Protein AF-A0A7V5SIB0-F1 (afdb_monomer_lite)

Radius of gyration: 30.59 Å; chains: 1; bounding box: 51×40×108 Å

Foldseek 3Di:
DPVVVVVVVVVVVVVVVVVVVVVVVVVVVVVVVVVVVVVVVVVVCCVVVVCVVCVVCVVVVVVVVCPPPDLFPPDQDFAAKAWEEALLAAIDIDGGGRHFGWDWAYFNHDIDIDRHPDDTFTFLDDDDPLSVVVLVVQLVDLCPDPDPLSVVLSVLSVQLVVCSVVVPRVSNVVSRRVSRVSLSPDDSVVVVVSVVSSCVSPVPVVVVNVVVVVVVVVD

Structure (mmCIF, N/CA/C/O backbone):
data_AF-A0A7V5SIB0-F1
#
_entry.id   AF-A0A7V5SIB0-F1
#
loop_
_atom_site.group_PDB
_atom_site.id
_atom_site.type_symbol
_atom_site.label_atom_id
_atom_site.label_alt_id
_atom_site.label_comp_id
_atom_site.label_asym_id
_atom_site.label_entity_id
_atom_site.label_seq_id
_atom_site.pdbx_PDB_ins_code
_atom_site.Cartn_x
_atom_site.Cartn_y
_atom_site.Cartn_z
_atom_site.occupancy
_atom_site.B_iso_or_equiv
_atom_site.auth_seq_id
_atom_site.auth_comp_id
_atom_site.auth_asym_id
_atom_site.auth_atom_id
_atom_site.pdbx_PDB_model_num
ATOM 1 N N . MET A 1 1 ? -26.004 21.368 -91.775 1.00 52.69 1 MET A N 1
ATOM 2 C CA . MET A 1 1 ? -25.246 20.235 -91.196 1.00 52.69 1 MET A CA 1
ATOM 3 C C . MET A 1 1 ? -24.383 20.717 -90.022 1.00 52.69 1 MET A C 1
ATOM 5 O O . MET A 1 1 ? -23.170 20.658 -90.102 1.00 52.69 1 MET A O 1
ATOM 9 N N . VAL A 1 2 ? -24.994 21.240 -88.948 1.00 52.22 2 VAL A N 1
ATOM 10 C CA . VAL A 1 2 ? -24.266 21.737 -87.752 1.00 52.22 2 VAL A CA 1
ATOM 11 C C . VAL A 1 2 ? -24.710 21.010 -86.468 1.00 52.22 2 VAL A C 1
ATOM 13 O O . VAL A 1 2 ? -23.949 20.932 -85.515 1.00 52.22 2 VAL A O 1
ATOM 16 N N . GLY A 1 3 ? -25.883 20.361 -86.464 1.00 50.91 3 GLY A N 1
ATOM 17 C CA . GLY A 1 3 ? -26.428 19.682 -85.276 1.00 50.91 3 GLY A CA 1
ATOM 18 C C . GLY A 1 3 ? -25.892 18.275 -84.969 1.00 50.91 3 GLY A C 1
ATOM 19 O O . GLY A 1 3 ? -26.164 17.768 -83.890 1.00 50.91 3 GLY A O 1
ATOM 20 N N . MET A 1 4 ? -25.141 17.629 -85.873 1.00 57.25 4 MET A N 1
ATOM 21 C CA . MET A 1 4 ? -24.541 16.306 -85.596 1.00 57.25 4 MET A CA 1
ATOM 22 C C . MET A 1 4 ? -23.139 16.393 -84.975 1.00 57.25 4 MET A C 1
ATOM 24 O O . MET A 1 4 ? -22.699 15.446 -84.332 1.00 57.25 4 MET A O 1
ATOM 28 N N . ALA A 1 5 ? -22.443 17.525 -85.131 1.00 56.97 5 ALA A N 1
ATOM 29 C CA . ALA A 1 5 ? -21.101 17.706 -84.578 1.00 56.97 5 ALA A CA 1
ATOM 30 C C . ALA A 1 5 ? -21.132 17.978 -83.064 1.00 56.97 5 ALA A C 1
ATOM 32 O O . ALA A 1 5 ? -20.277 17.483 -82.337 1.00 56.97 5 ALA A O 1
ATOM 33 N N . THR A 1 6 ? -22.139 18.706 -82.571 1.00 59.69 6 THR A N 1
ATOM 34 C CA . THR A 1 6 ? -22.281 19.032 -81.143 1.00 59.69 6 THR A CA 1
ATOM 35 C C . THR A 1 6 ? -22.636 17.809 -80.298 1.00 59.69 6 THR A C 1
ATOM 37 O O . THR A 1 6 ? -22.013 17.590 -79.265 1.00 59.69 6 THR A O 1
ATOM 40 N N . GLY A 1 7 ? -23.545 16.950 -80.774 1.00 64.62 7 GLY A N 1
ATOM 41 C CA . GLY A 1 7 ? -23.921 15.728 -80.052 1.00 64.62 7 GLY A CA 1
ATOM 42 C C . GLY A 1 7 ? -22.773 14.721 -79.919 1.00 64.62 7 GLY A C 1
ATOM 43 O O . GLY A 1 7 ? -22.643 14.053 -78.899 1.00 64.62 7 GLY A O 1
ATOM 44 N N . LEU A 1 8 ? -21.888 14.646 -80.918 1.00 69.56 8 LEU A N 1
ATOM 45 C CA . LEU A 1 8 ? -20.734 13.745 -80.880 1.00 69.56 8 LEU A CA 1
ATOM 46 C C . LEU A 1 8 ? -19.658 14.243 -79.898 1.00 69.56 8 LEU A C 1
ATOM 48 O O . LEU A 1 8 ? -19.040 13.439 -79.202 1.00 69.56 8 LEU A O 1
ATOM 52 N N . VAL A 1 9 ? -19.488 15.565 -79.780 1.00 73.06 9 VAL A N 1
ATOM 53 C CA . VAL A 1 9 ? -18.596 16.183 -78.785 1.00 73.06 9 VAL A CA 1
ATOM 54 C C . VAL A 1 9 ? -19.115 15.957 -77.363 1.00 73.06 9 VAL A C 1
ATOM 56 O O . VAL A 1 9 ? -18.335 15.571 -76.497 1.00 73.06 9 VAL A O 1
ATOM 59 N N . GLU A 1 10 ? -20.416 16.114 -77.114 1.00 72.56 10 GLU A N 1
ATOM 60 C CA . GLU A 1 10 ? -21.006 15.865 -75.789 1.00 72.56 10 GLU A CA 1
ATOM 61 C C . GLU A 1 10 ? -20.862 14.401 -75.354 1.00 72.56 10 GLU A C 1
ATOM 63 O O . GLU A 1 10 ? -20.463 14.131 -74.220 1.00 72.56 10 GLU A O 1
ATOM 68 N N . ILE A 1 11 ? -21.095 13.448 -76.264 1.00 77.38 11 ILE A N 1
ATOM 69 C CA . ILE A 1 11 ? -20.913 12.015 -75.981 1.00 77.38 11 ILE A CA 1
ATOM 70 C C . ILE A 1 11 ? -19.450 11.704 -75.640 1.00 77.38 11 ILE A C 1
ATOM 72 O O . ILE A 1 11 ? -19.187 10.963 -74.691 1.00 77.38 11 ILE A O 1
ATOM 76 N N . LEU A 1 12 ? -18.491 12.289 -76.364 1.00 79.19 12 LEU A N 1
ATOM 77 C CA . LEU A 1 12 ? -17.064 12.103 -76.083 1.00 79.19 12 LEU A CA 1
ATOM 78 C C . LEU A 1 12 ? -16.657 12.694 -74.729 1.00 79.19 12 LEU A C 1
ATOM 80 O O . LEU A 1 12 ? -15.892 12.064 -74.000 1.00 79.19 12 LEU A O 1
ATOM 84 N N . VAL A 1 13 ? -17.189 13.863 -74.363 1.00 79.62 13 VAL A N 1
ATOM 85 C CA . VAL A 1 13 ? -16.918 14.494 -73.062 1.00 79.62 13 VAL A CA 1
ATOM 86 C C . VAL A 1 13 ? -17.481 13.649 -71.919 1.00 79.62 13 VAL A C 1
ATOM 88 O O . VAL A 1 13 ? -16.774 13.399 -70.943 1.00 79.62 13 VAL A O 1
ATOM 91 N N . VAL A 1 14 ? -18.712 13.145 -72.044 1.00 78.31 14 VAL A N 1
ATOM 92 C CA . VAL A 1 14 ? -19.318 12.273 -71.025 1.00 78.31 14 VAL A CA 1
ATOM 93 C C . VAL A 1 14 ? -18.560 10.948 -70.910 1.00 78.31 14 VAL A C 1
ATOM 95 O O . VAL A 1 14 ? -18.262 10.511 -69.799 1.00 78.31 14 VAL A O 1
ATOM 98 N N . ALA A 1 15 ? -18.177 10.331 -72.031 1.00 77.44 15 ALA A N 1
ATOM 99 C CA . ALA A 1 15 ? -17.389 9.099 -72.027 1.00 77.44 15 ALA A CA 1
ATOM 100 C C . ALA A 1 15 ? -16.006 9.295 -71.378 1.00 77.44 15 ALA A C 1
ATOM 102 O O . ALA A 1 15 ? -15.565 8.453 -70.594 1.00 77.44 15 ALA A O 1
ATOM 103 N N . PHE A 1 16 ? -15.343 10.423 -71.646 1.00 80.00 16 PHE A N 1
ATOM 104 C CA . PHE A 1 16 ? -14.067 10.770 -71.023 1.00 80.00 16 PHE A CA 1
ATOM 105 C C . PHE A 1 16 ? -14.207 10.988 -69.511 1.00 80.00 16 PHE A C 1
ATOM 107 O O . PHE A 1 16 ? -13.425 10.439 -68.737 1.00 80.00 16 PHE A O 1
ATOM 114 N N . LEU A 1 17 ? -15.232 11.724 -69.070 1.00 78.50 17 LEU A N 1
ATOM 115 C CA . LEU A 1 17 ? -15.495 11.940 -67.645 1.00 78.50 17 LEU A CA 1
ATOM 116 C C . LEU A 1 17 ? -15.774 10.624 -66.908 1.00 78.50 17 LEU A C 1
ATOM 118 O O . LEU A 1 17 ? -15.259 10.421 -65.810 1.00 78.50 17 LEU A O 1
ATOM 122 N N . LEU A 1 18 ? -16.521 9.702 -67.521 1.00 77.88 18 LEU A N 1
ATOM 123 C CA . LEU A 1 18 ? -16.758 8.374 -66.951 1.00 77.88 18 LEU A CA 1
ATOM 124 C C . LEU A 1 18 ? -15.462 7.565 -66.818 1.00 77.88 18 LEU A C 1
ATOM 126 O O . LEU A 1 18 ? -15.238 6.954 -65.774 1.00 77.88 18 LEU A O 1
ATOM 130 N N . LEU A 1 19 ? -14.577 7.603 -67.819 1.00 75.62 19 LEU A N 1
ATOM 131 C CA . LEU A 1 19 ? -13.267 6.946 -67.745 1.00 75.62 19 LEU A CA 1
ATOM 132 C C . LEU A 1 19 ? -12.387 7.530 -66.634 1.00 75.62 19 LEU A C 1
ATOM 134 O O . LEU A 1 19 ? -11.735 6.774 -65.915 1.00 75.62 19 LEU A O 1
ATOM 138 N N . VAL A 1 20 ? -12.403 8.853 -66.449 1.00 73.19 20 VAL A N 1
ATOM 139 C CA . VAL A 1 20 ? -11.668 9.521 -65.363 1.00 73.19 20 VAL A CA 1
ATOM 140 C C . VAL A 1 20 ? -12.211 9.105 -63.996 1.00 73.19 20 VAL A C 1
ATOM 142 O O . VAL A 1 20 ? -11.425 8.779 -63.110 1.00 73.19 20 VAL A O 1
ATOM 145 N N . ILE A 1 21 ? -13.535 9.050 -63.821 1.00 74.19 21 ILE A N 1
ATOM 146 C CA . ILE A 1 21 ? -14.159 8.627 -62.557 1.00 74.19 21 ILE A CA 1
ATOM 147 C C . ILE A 1 21 ? -13.812 7.169 -62.245 1.00 74.19 21 ILE A C 1
ATOM 149 O O . ILE A 1 21 ? -13.388 6.871 -61.130 1.00 74.19 21 ILE A O 1
ATOM 153 N N . VAL A 1 22 ? -13.936 6.266 -63.221 1.00 74.94 22 VAL A N 1
ATOM 154 C CA . VAL A 1 22 ? -13.582 4.850 -63.036 1.00 74.94 22 VAL A CA 1
ATOM 155 C C . VAL A 1 22 ? -12.094 4.703 -62.709 1.00 74.94 22 VAL A C 1
ATOM 157 O O . VAL A 1 22 ? -11.748 3.992 -61.767 1.00 74.94 22 VAL A O 1
ATOM 160 N N . GLY A 1 23 ? -11.215 5.421 -63.414 1.00 68.31 23 GLY A N 1
ATOM 161 C CA . GLY A 1 23 ? -9.779 5.432 -63.127 1.00 68.31 23 GLY A CA 1
ATOM 162 C C . GLY A 1 23 ? -9.457 5.931 -61.716 1.00 68.31 23 GLY A C 1
ATOM 163 O O . GLY A 1 23 ? -8.621 5.343 -61.031 1.00 68.31 23 GLY A O 1
ATOM 164 N N . LEU A 1 24 ? -10.162 6.963 -61.247 1.00 68.12 24 LEU A N 1
ATOM 165 C CA . LEU A 1 24 ? -9.981 7.518 -59.908 1.00 68.12 24 LEU A CA 1
ATOM 166 C C . LEU A 1 24 ? -10.470 6.555 -58.819 1.00 68.12 24 LEU A C 1
ATOM 168 O O . LEU A 1 24 ? -9.779 6.364 -57.823 1.00 68.12 24 LEU A O 1
ATOM 172 N N . VAL A 1 25 ? -11.614 5.894 -59.026 1.00 67.06 25 VAL A N 1
ATOM 173 C CA . VAL A 1 25 ? -12.123 4.862 -58.106 1.00 67.06 25 VAL A CA 1
ATOM 174 C C . VAL A 1 25 ? -11.128 3.709 -57.998 1.00 67.06 25 VAL A C 1
ATOM 176 O O . VAL A 1 25 ? -10.778 3.317 -56.886 1.00 67.06 25 VAL A O 1
ATOM 179 N N . VAL A 1 26 ? -10.604 3.220 -59.127 1.00 69.88 26 VAL A N 1
ATOM 180 C CA . VAL A 1 26 ? -9.598 2.147 -59.142 1.00 69.88 26 VAL A CA 1
ATOM 181 C C . VAL A 1 26 ? -8.324 2.580 -58.408 1.00 69.88 26 VAL A C 1
ATOM 183 O O . VAL A 1 26 ? -7.841 1.847 -57.544 1.00 69.88 26 VAL A O 1
ATOM 186 N N . ALA A 1 27 ? -7.817 3.788 -58.666 1.00 64.75 27 ALA A N 1
ATOM 187 C CA . ALA A 1 27 ? -6.636 4.317 -57.984 1.00 64.75 27 ALA A CA 1
ATOM 188 C C . ALA A 1 27 ? -6.844 4.441 -56.464 1.00 64.75 27 ALA A C 1
ATOM 190 O O . ALA A 1 27 ? -5.995 3.997 -55.693 1.00 64.75 27 ALA A O 1
ATOM 191 N N . VAL A 1 28 ? -7.991 4.968 -56.021 1.00 64.88 28 VAL A N 1
ATOM 192 C CA . VAL A 1 28 ? -8.330 5.080 -54.593 1.00 64.88 28 VAL A CA 1
ATOM 193 C C . VAL A 1 28 ? -8.442 3.698 -53.947 1.00 64.88 28 VAL A C 1
ATOM 195 O O 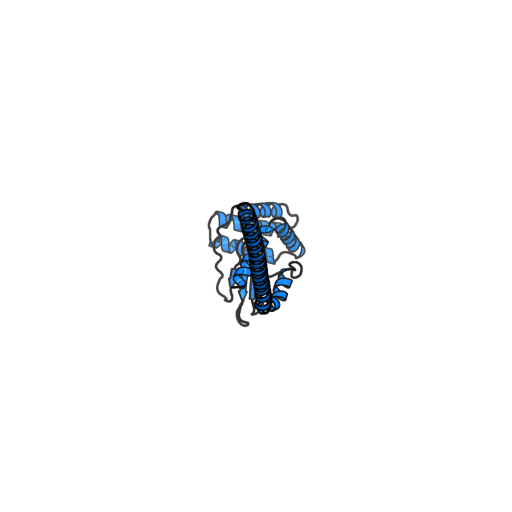. VAL A 1 28 ? -7.903 3.493 -52.860 1.00 64.88 28 VAL A O 1
ATOM 198 N N . THR A 1 29 ? -9.064 2.722 -54.616 1.00 64.38 29 THR A N 1
ATOM 199 C CA . THR A 1 29 ? -9.143 1.347 -54.091 1.00 64.38 29 THR A CA 1
ATOM 200 C C . THR A 1 29 ? -7.779 0.662 -54.007 1.00 64.38 29 THR A C 1
ATOM 202 O O . THR A 1 29 ? -7.516 -0.029 -53.025 1.00 64.38 29 THR A O 1
ATOM 205 N N . LEU A 1 30 ? -6.878 0.890 -54.970 1.00 67.94 30 LEU A N 1
ATOM 206 C CA . LEU A 1 30 ? -5.515 0.350 -54.937 1.00 67.94 30 LEU A CA 1
ATOM 207 C C . LEU A 1 30 ? -4.682 0.970 -53.810 1.00 67.94 30 LEU A C 1
ATOM 209 O O . LEU A 1 30 ? -3.975 0.250 -53.109 1.00 67.94 30 LEU A O 1
ATOM 213 N N . VAL A 1 31 ? -4.804 2.282 -53.585 1.00 64.44 31 VAL A N 1
ATOM 214 C CA . VAL A 1 31 ? -4.143 2.965 -52.462 1.00 64.44 31 VAL A CA 1
ATOM 215 C C . VAL A 1 31 ? -4.697 2.468 -51.124 1.00 64.44 31 VAL A C 1
ATOM 217 O O . VAL A 1 31 ? -3.921 2.147 -50.229 1.00 64.44 31 VAL A O 1
ATOM 220 N N . ALA A 1 32 ? -6.018 2.318 -50.992 1.00 61.03 32 ALA A N 1
ATOM 221 C CA . ALA A 1 32 ? -6.640 1.779 -49.781 1.00 61.03 32 ALA A CA 1
ATOM 222 C C . ALA A 1 32 ? -6.209 0.328 -49.495 1.00 61.03 32 ALA A C 1
ATOM 224 O O . ALA A 1 32 ? -5.947 -0.027 -48.342 1.00 61.03 32 ALA A O 1
ATOM 225 N N . ALA A 1 33 ? -6.076 -0.502 -50.534 1.00 60.75 33 ALA A N 1
ATOM 226 C CA . ALA A 1 33 ? -5.567 -1.864 -50.411 1.00 60.75 33 ALA A CA 1
ATOM 227 C C . ALA A 1 33 ? -4.085 -1.883 -50.000 1.00 60.75 33 ALA A C 1
ATOM 229 O O . ALA A 1 33 ? -3.718 -2.627 -49.094 1.00 60.75 33 ALA A O 1
ATOM 230 N N . ALA A 1 34 ? -3.244 -1.027 -50.589 1.00 61.47 34 ALA A N 1
ATOM 231 C CA . ALA A 1 34 ? -1.832 -0.914 -50.227 1.00 61.47 34 ALA A CA 1
ATOM 232 C C . ALA A 1 34 ? -1.640 -0.453 -48.771 1.00 61.47 34 ALA A C 1
ATOM 234 O O . ALA A 1 34 ? -0.851 -1.048 -48.040 1.00 61.47 34 ALA A O 1
ATOM 235 N N . VAL A 1 35 ? -2.408 0.543 -48.318 1.00 59.16 35 VAL A N 1
ATOM 236 C CA . VAL A 1 35 ? -2.396 1.002 -46.917 1.00 59.16 35 VAL A CA 1
ATOM 237 C C . VAL A 1 35 ? -2.851 -0.112 -45.974 1.00 59.16 35 VAL A C 1
ATOM 239 O O . VAL A 1 35 ? -2.246 -0.308 -44.924 1.00 59.16 35 VAL A O 1
ATOM 242 N N . SER A 1 36 ? -3.863 -0.890 -46.367 1.00 58.72 36 SER A N 1
ATOM 243 C CA . SER A 1 36 ? -4.352 -2.024 -45.574 1.00 58.72 36 SER A CA 1
ATOM 244 C C . SER A 1 36 ? -3.307 -3.139 -45.465 1.00 58.72 36 SER A C 1
ATOM 246 O O . SER A 1 36 ? -3.101 -3.674 -44.380 1.00 58.72 36 SER A O 1
ATOM 248 N N . VAL A 1 37 ? -2.590 -3.453 -46.550 1.00 61.16 37 VAL A N 1
ATOM 249 C CA . VAL A 1 37 ? -1.496 -4.439 -46.536 1.00 61.16 37 VAL A CA 1
ATOM 250 C C . VAL A 1 37 ? -0.339 -3.958 -45.665 1.00 61.16 37 VAL A C 1
ATOM 252 O O . VAL A 1 37 ? 0.161 -4.741 -44.867 1.00 61.16 37 VAL A O 1
ATOM 255 N N . VAL A 1 38 ? 0.051 -2.682 -45.749 1.00 56.03 38 VAL A N 1
ATOM 256 C CA . VAL A 1 38 ? 1.105 -2.113 -44.890 1.00 56.03 38 VAL A CA 1
ATOM 257 C C . VAL A 1 38 ? 0.677 -2.107 -43.423 1.00 56.03 38 VAL A C 1
ATOM 259 O O . VAL A 1 38 ? 1.472 -2.487 -42.572 1.00 56.03 38 VAL A O 1
ATOM 262 N N . ALA A 1 39 ? -0.575 -1.765 -43.108 1.00 52.53 39 ALA A N 1
ATOM 263 C CA . ALA A 1 39 ? -1.093 -1.822 -41.742 1.00 52.53 39 ALA A CA 1
ATOM 264 C C . ALA A 1 39 ? -1.087 -3.255 -41.187 1.00 52.53 39 ALA A C 1
ATOM 266 O O . ALA A 1 39 ? -0.651 -3.474 -40.060 1.00 52.53 39 ALA A O 1
ATOM 267 N N . ILE A 1 40 ? -1.492 -4.244 -41.991 1.00 57.09 40 ILE A N 1
ATOM 268 C CA . ILE A 1 40 ? -1.436 -5.661 -41.608 1.00 57.09 40 ILE A CA 1
ATOM 269 C C . ILE A 1 40 ? 0.017 -6.119 -41.446 1.00 57.09 40 ILE A C 1
ATOM 271 O O . ILE A 1 40 ? 0.313 -6.837 -40.497 1.00 57.09 40 ILE A O 1
ATOM 275 N N . LEU A 1 41 ? 0.935 -5.681 -42.314 1.00 52.03 41 LEU A N 1
ATOM 276 C CA . LEU A 1 41 ? 2.355 -6.016 -42.207 1.00 52.03 41 LEU A CA 1
ATOM 277 C C . LEU A 1 41 ? 2.986 -5.395 -40.956 1.00 52.03 41 LEU A C 1
ATOM 279 O O . LEU A 1 41 ? 3.746 -6.066 -40.276 1.00 52.03 41 LEU A O 1
ATOM 283 N N . VAL A 1 42 ? 2.648 -4.147 -40.619 1.00 52.81 42 VAL A N 1
ATOM 284 C CA . VAL A 1 42 ? 3.113 -3.466 -39.400 1.00 52.81 42 VAL A CA 1
ATOM 285 C C . VAL A 1 42 ? 2.550 -4.149 -38.157 1.00 52.81 42 VAL A C 1
ATOM 287 O O . VAL A 1 42 ? 3.303 -4.407 -37.227 1.00 52.81 42 VAL A O 1
ATOM 290 N N . VAL A 1 43 ? 1.268 -4.529 -38.151 1.00 53.97 43 VAL A N 1
ATOM 291 C CA . VAL A 1 43 ? 0.670 -5.310 -37.055 1.00 53.97 43 VAL A CA 1
ATOM 292 C C . VAL A 1 43 ? 1.318 -6.695 -36.946 1.00 53.97 43 VAL A C 1
ATOM 294 O O . VAL A 1 43 ? 1.629 -7.130 -35.843 1.00 53.97 43 VAL A O 1
ATOM 297 N N . ALA A 1 44 ? 1.596 -7.370 -38.062 1.00 51.25 44 ALA A N 1
ATOM 298 C CA . ALA A 1 44 ? 2.269 -8.667 -38.070 1.00 51.25 44 ALA A CA 1
ATOM 299 C C . ALA A 1 44 ? 3.736 -8.565 -37.617 1.00 51.25 44 ALA A C 1
ATOM 301 O O . ALA A 1 44 ? 4.199 -9.414 -36.864 1.00 51.25 44 ALA A O 1
ATOM 302 N N . ILE A 1 45 ? 4.459 -7.513 -38.010 1.00 53.00 45 ILE A N 1
ATOM 303 C CA . ILE A 1 45 ? 5.834 -7.246 -37.563 1.00 53.00 45 ILE A CA 1
ATOM 304 C C . ILE A 1 45 ? 5.853 -6.854 -36.079 1.00 53.00 45 ILE A C 1
ATOM 306 O O . ILE A 1 45 ? 6.734 -7.310 -35.359 1.00 53.00 45 ILE A O 1
ATOM 310 N N . LEU A 1 46 ? 4.868 -6.098 -35.585 1.00 47.81 46 LEU A N 1
ATOM 311 C CA . LEU A 1 46 ? 4.706 -5.821 -34.152 1.00 47.81 46 LEU A CA 1
ATOM 312 C C . LEU A 1 46 ? 4.387 -7.100 -33.362 1.00 47.81 46 LEU A C 1
ATOM 314 O O . LEU A 1 46 ? 4.934 -7.300 -32.279 1.00 47.81 46 LEU A O 1
ATOM 318 N N . MET A 1 47 ? 3.572 -8.004 -33.915 1.00 46.28 47 MET A N 1
ATOM 319 C CA . MET A 1 47 ? 3.280 -9.295 -33.285 1.00 46.28 47 MET A CA 1
ATOM 320 C C . MET A 1 47 ? 4.465 -10.268 -33.325 1.00 46.28 47 MET A C 1
ATOM 322 O O . MET A 1 47 ? 4.641 -11.003 -32.368 1.00 46.28 47 MET A O 1
ATOM 326 N N . VAL A 1 48 ? 5.293 -10.278 -34.374 1.00 47.62 48 VAL A N 1
ATOM 327 C CA . VAL A 1 48 ? 6.419 -11.227 -34.516 1.00 47.62 48 VAL A CA 1
ATOM 328 C C . VAL A 1 48 ? 7.725 -10.684 -33.911 1.00 47.62 48 VAL A C 1
ATOM 330 O O . VAL A 1 48 ? 8.522 -11.445 -33.364 1.00 47.62 48 VAL A O 1
ATOM 333 N N . GLY A 1 49 ? 7.941 -9.367 -33.946 1.00 41.56 49 GLY A N 1
ATOM 334 C CA . GLY A 1 49 ? 9.094 -8.694 -33.338 1.00 41.56 49 GLY A CA 1
ATOM 335 C C . GLY A 1 49 ? 8.963 -8.486 -31.825 1.00 41.56 49 GLY A C 1
ATOM 336 O O . GLY A 1 49 ? 9.976 -8.425 -31.136 1.00 41.56 49 GLY A O 1
ATOM 337 N N . GLY A 1 50 ? 7.734 -8.442 -31.293 1.00 38.12 50 GLY A N 1
ATOM 338 C CA . GLY A 1 50 ? 7.464 -8.344 -29.852 1.00 38.12 50 GLY A CA 1
ATOM 339 C C . GLY A 1 50 ? 7.409 -9.690 -29.115 1.00 38.12 50 GLY A C 1
ATOM 340 O O . GLY A 1 50 ? 7.558 -9.733 -27.895 1.00 38.12 50 GLY A O 1
ATOM 341 N N . THR A 1 51 ? 7.234 -10.814 -29.821 1.00 42.59 51 THR A N 1
ATOM 342 C CA . THR A 1 51 ? 7.004 -12.127 -29.186 1.00 42.59 51 THR A CA 1
ATOM 343 C C . THR A 1 51 ? 8.222 -12.754 -28.516 1.00 42.59 51 THR A C 1
ATOM 345 O O . THR A 1 51 ? 8.043 -13.579 -27.629 1.00 42.59 51 THR A O 1
ATOM 348 N N . GLY A 1 52 ? 9.453 -12.377 -28.868 1.00 39.69 52 GLY A N 1
ATOM 349 C CA . GLY A 1 52 ? 10.639 -12.939 -28.204 1.00 39.69 52 GLY A CA 1
ATOM 350 C C . GLY A 1 52 ? 10.751 -12.526 -26.731 1.00 39.69 52 GLY A C 1
ATOM 351 O O . GLY A 1 52 ? 11.096 -13.343 -25.882 1.00 39.69 52 GLY A O 1
ATOM 352 N N . VAL A 1 53 ? 10.391 -11.277 -26.426 1.00 41.12 53 VAL A N 1
ATOM 353 C CA . VAL A 1 53 ? 10.460 -10.709 -25.071 1.00 41.12 53 VAL A CA 1
ATOM 354 C C . VAL A 1 53 ? 9.157 -10.971 -24.305 1.00 41.12 53 VAL A C 1
ATOM 356 O O . VAL A 1 53 ? 9.194 -11.371 -23.143 1.00 41.12 53 VAL A O 1
ATOM 359 N N . LEU A 1 54 ? 7.996 -10.884 -24.974 1.00 37.78 54 LEU A N 1
ATOM 360 C CA . LEU A 1 54 ? 6.705 -11.160 -24.334 1.00 37.78 54 LEU A CA 1
ATOM 361 C C . LEU A 1 54 ? 6.505 -12.633 -23.958 1.00 37.78 54 LEU A C 1
ATOM 363 O O . LEU A 1 54 ? 5.873 -12.897 -22.945 1.00 37.78 54 LEU A O 1
ATOM 367 N N . VAL A 1 55 ? 7.011 -13.601 -24.732 1.00 41.41 55 VAL A N 1
ATOM 368 C CA . VAL A 1 55 ? 6.815 -15.035 -24.425 1.00 41.41 55 VAL A CA 1
ATOM 369 C C . VAL A 1 55 ? 7.671 -15.480 -23.231 1.00 41.41 55 VAL A C 1
ATOM 371 O O . VAL A 1 55 ? 7.247 -16.360 -22.485 1.00 41.41 55 VAL A O 1
ATOM 374 N N . GLY A 1 56 ? 8.818 -14.831 -22.991 1.00 44.09 56 GLY A N 1
ATOM 375 C CA . GLY A 1 56 ? 9.621 -15.024 -21.777 1.00 44.09 56 GLY A CA 1
ATOM 376 C C . GLY A 1 56 ? 8.987 -14.407 -20.524 1.00 44.09 56 GLY A C 1
ATOM 377 O O . GLY A 1 56 ? 9.085 -14.986 -19.447 1.00 44.09 56 GLY A O 1
ATOM 378 N N . MET A 1 57 ? 8.275 -13.283 -20.677 1.00 40.62 57 MET A N 1
ATOM 379 C CA . MET A 1 57 ? 7.551 -12.603 -19.592 1.00 40.62 57 MET A CA 1
ATOM 380 C C . MET A 1 57 ? 6.111 -13.098 -19.397 1.00 40.62 57 MET A C 1
ATOM 382 O O . MET A 1 57 ? 5.508 -12.821 -18.368 1.00 40.62 57 MET A O 1
ATOM 386 N N . LEU A 1 58 ? 5.537 -13.851 -20.340 1.00 41.28 58 LEU A N 1
ATOM 387 C CA . LEU A 1 58 ? 4.162 -14.356 -20.259 1.00 41.28 58 LEU A CA 1
ATOM 388 C C . LEU A 1 58 ? 3.905 -15.233 -19.019 1.00 41.28 58 LEU A C 1
ATOM 390 O O . LEU A 1 58 ? 2.846 -15.077 -18.417 1.00 41.28 58 LEU A O 1
ATOM 394 N N . PRO A 1 59 ? 4.825 -16.118 -18.583 1.00 45.56 59 PRO A N 1
ATOM 395 C CA . PRO A 1 59 ? 4.668 -16.850 -17.331 1.00 45.56 59 PRO A CA 1
ATOM 396 C C . PRO A 1 59 ? 4.676 -15.918 -16.117 1.00 45.56 59 PRO A C 1
ATOM 398 O O . PRO A 1 59 ? 3.858 -16.111 -15.226 1.00 45.56 59 PRO A O 1
ATOM 401 N N . GLU A 1 60 ? 5.529 -14.886 -16.099 1.00 44.78 60 GLU A N 1
ATOM 402 C CA . GLU A 1 60 ? 5.531 -13.879 -15.032 1.00 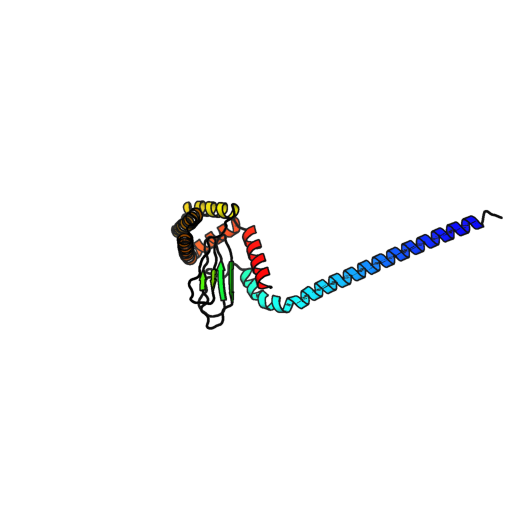44.78 60 GLU A CA 1
ATOM 403 C C . GLU A 1 60 ? 4.236 -13.068 -15.046 1.00 44.78 60 GLU A C 1
ATOM 405 O O . GLU A 1 60 ? 3.578 -12.996 -14.023 1.00 44.78 60 GLU A O 1
ATOM 410 N N . ILE A 1 61 ? 3.782 -12.565 -16.195 1.00 44.28 61 ILE A N 1
ATOM 411 C CA . ILE A 1 61 ? 2.527 -11.810 -16.339 1.00 44.28 61 ILE A CA 1
ATOM 412 C C . ILE A 1 61 ? 1.292 -12.686 -16.049 1.00 44.28 61 ILE A C 1
ATOM 414 O O . ILE A 1 61 ? 0.293 -12.195 -15.525 1.00 44.28 61 ILE A O 1
ATOM 418 N N . MET A 1 62 ? 1.322 -13.990 -16.333 1.00 45.22 62 MET A N 1
ATOM 419 C CA . MET A 1 62 ? 0.251 -14.904 -15.918 1.00 45.22 62 MET A CA 1
ATOM 420 C C . MET A 1 62 ? 0.297 -15.225 -14.417 1.00 45.22 62 MET A C 1
ATOM 422 O O . MET A 1 62 ? -0.765 -15.371 -13.811 1.00 45.22 62 MET A O 1
ATOM 426 N N . ASP A 1 63 ? 1.482 -15.258 -13.796 1.00 45.72 63 ASP A N 1
ATOM 427 C CA . ASP A 1 63 ? 1.628 -15.246 -12.331 1.00 45.72 63 ASP A CA 1
ATOM 428 C C . ASP A 1 63 ? 1.100 -13.906 -11.757 1.00 45.72 63 ASP A C 1
ATOM 430 O O . ASP A 1 63 ? 0.443 -13.889 -10.717 1.00 45.72 63 ASP A O 1
ATOM 434 N N . TRP A 1 64 ? 1.256 -12.785 -12.485 1.00 41.44 64 TRP A N 1
ATOM 435 C CA . TRP A 1 64 ? 0.677 -11.471 -12.148 1.00 41.44 64 TRP A CA 1
ATOM 436 C C . TRP A 1 64 ? -0.854 -11.430 -12.292 1.00 41.44 64 TRP A C 1
ATOM 438 O O . TRP A 1 64 ? -1.535 -10.736 -11.534 1.00 41.44 64 TRP A O 1
ATOM 448 N N . ALA A 1 65 ? -1.418 -12.167 -13.253 1.00 38.78 65 ALA A N 1
ATOM 449 C CA . ALA A 1 65 ? -2.858 -12.225 -13.510 1.00 38.78 65 ALA A CA 1
ATOM 450 C C . ALA A 1 65 ? -3.615 -13.116 -12.514 1.00 38.78 65 ALA A C 1
ATOM 452 O O . ALA A 1 65 ? -4.849 -13.083 -12.486 1.00 38.78 65 ALA A O 1
ATOM 453 N N . ASN A 1 66 ? -2.904 -13.870 -11.668 1.00 42.38 66 ASN A N 1
ATOM 454 C CA . ASN A 1 66 ? -3.503 -14.690 -10.624 1.00 42.38 66 ASN A CA 1
ATOM 455 C C . ASN A 1 66 ? -3.128 -14.193 -9.211 1.00 42.38 66 ASN A C 1
ATOM 457 O O . ASN A 1 66 ? -2.437 -14.887 -8.461 1.00 42.38 66 ASN A O 1
ATOM 461 N N . PRO A 1 67 ? -3.637 -13.017 -8.782 1.00 41.28 67 PRO A N 1
ATOM 462 C CA . PRO A 1 67 ? -3.367 -12.436 -7.461 1.00 41.28 67 PRO A CA 1
ATOM 463 C C . PRO A 1 67 ? -3.959 -13.248 -6.289 1.00 41.28 67 PRO A C 1
ATOM 465 O O . PRO A 1 67 ? -4.007 -12.755 -5.167 1.00 41.28 67 PRO A O 1
ATOM 468 N N . LEU A 1 68 ? -4.465 -14.458 -6.550 1.00 38.66 68 LEU A N 1
ATOM 469 C CA . LEU A 1 68 ? -5.044 -15.393 -5.586 1.00 38.66 68 LEU A CA 1
ATOM 470 C C . LEU A 1 68 ? -4.100 -16.552 -5.224 1.00 38.66 68 LEU A C 1
ATOM 472 O O . LEU A 1 68 ? -4.431 -17.318 -4.327 1.00 38.66 68 LEU A O 1
ATOM 476 N N . ASN A 1 69 ? -2.942 -16.699 -5.885 1.00 39.50 69 ASN A N 1
ATOM 477 C CA . ASN A 1 69 ? -2.127 -17.909 -5.727 1.00 39.50 69 ASN A CA 1
ATOM 478 C C . ASN A 1 69 ? -0.863 -17.783 -4.869 1.00 39.50 69 ASN A C 1
ATOM 480 O O . ASN A 1 69 ? -0.277 -18.824 -4.570 1.00 39.50 69 ASN A O 1
ATOM 484 N N . LYS A 1 70 ? -0.447 -16.591 -4.406 1.00 39.84 70 LYS A N 1
ATOM 485 C CA . LYS A 1 70 ? 0.600 -16.495 -3.366 1.00 39.84 70 LYS A CA 1
ATOM 486 C C . LYS A 1 70 ? 0.270 -15.442 -2.290 1.00 39.84 70 LYS A C 1
ATOM 488 O O . LYS A 1 70 ? 0.272 -14.256 -2.609 1.00 39.84 70 LYS A O 1
ATOM 493 N N . PRO A 1 71 ? 0.030 -15.838 -1.019 1.00 41.38 71 PRO A N 1
ATOM 494 C CA . PRO A 1 71 ? -0.640 -15.005 -0.003 1.00 41.38 71 PRO A CA 1
ATOM 495 C C . PRO A 1 71 ? 0.253 -13.959 0.687 1.00 41.38 71 PRO A C 1
ATOM 497 O O . PRO A 1 71 ? -0.190 -13.252 1.583 1.00 41.38 71 PRO A O 1
ATOM 500 N N . GLN A 1 72 ? 1.533 -13.873 0.335 1.00 43.34 72 GLN A N 1
ATOM 501 C CA . GLN A 1 72 ? 2.516 -13.032 1.016 1.00 43.34 72 GLN A CA 1
ATOM 502 C C . GLN A 1 72 ? 3.639 -12.712 0.033 1.00 43.34 72 GLN A C 1
ATOM 504 O O . GLN A 1 72 ? 4.702 -13.322 0.087 1.00 43.34 72 GLN A O 1
ATOM 509 N N . SER A 1 73 ? 3.445 -11.792 -0.911 1.00 39.16 73 SER A N 1
ATOM 510 C CA . SER A 1 73 ? 4.556 -11.325 -1.752 1.00 39.16 73 SER A CA 1
ATOM 511 C C . SER A 1 73 ? 5.478 -10.383 -0.958 1.00 39.16 73 SER A C 1
ATOM 513 O O . SER A 1 73 ? 5.639 -9.214 -1.292 1.00 39.16 73 SER A O 1
ATOM 515 N N . PHE A 1 74 ? 6.048 -10.907 0.128 1.00 43.19 74 PHE A N 1
ATOM 516 C CA . PHE A 1 74 ? 7.412 -10.635 0.542 1.00 43.19 74 PHE A CA 1
ATOM 517 C C . PHE A 1 74 ? 8.219 -11.877 0.165 1.00 43.19 74 PHE A C 1
ATOM 519 O O . PHE A 1 74 ? 7.957 -12.950 0.695 1.00 43.19 74 PHE A O 1
ATOM 526 N N . TRP A 1 75 ? 9.208 -11.738 -0.713 1.00 44.84 75 TRP A N 1
ATOM 527 C CA . TRP A 1 75 ? 10.301 -12.705 -0.809 1.00 44.84 75 TRP A CA 1
ATOM 528 C C . TRP A 1 75 ? 11.595 -11.926 -1.011 1.00 44.84 75 TRP A C 1
ATOM 530 O O . TRP A 1 75 ? 12.041 -11.712 -2.130 1.00 44.84 75 TRP A O 1
ATOM 540 N N . GLN A 1 76 ? 12.199 -11.495 0.092 1.00 40.84 76 GLN A N 1
ATOM 541 C CA . GLN A 1 76 ? 13.652 -11.484 0.154 1.00 40.84 76 GLN A CA 1
ATOM 542 C C . GLN A 1 76 ? 14.054 -12.835 0.734 1.00 40.84 76 GLN A C 1
ATOM 544 O O . GLN A 1 76 ? 13.844 -13.048 1.925 1.00 40.84 76 GLN A O 1
ATOM 549 N N . VAL A 1 77 ? 14.602 -13.737 -0.088 1.00 46.25 77 VAL A N 1
ATOM 550 C CA . VAL A 1 77 ? 15.404 -14.862 0.435 1.00 46.25 77 VAL A CA 1
ATOM 551 C C . VAL A 1 77 ? 16.608 -15.219 -0.456 1.00 46.25 77 VAL A C 1
ATOM 553 O O . VAL A 1 77 ? 17.583 -15.730 0.077 1.00 46.25 77 VAL A O 1
ATOM 556 N N . SER A 1 78 ? 16.648 -14.883 -1.752 1.00 47.25 78 SER A N 1
ATOM 557 C CA . SER A 1 78 ? 17.881 -15.033 -2.552 1.00 47.25 78 SER A CA 1
ATOM 558 C C . SER A 1 78 ? 17.810 -14.317 -3.907 1.00 47.25 78 SER A C 1
ATOM 560 O O . SER A 1 78 ? 16.920 -14.599 -4.709 1.00 47.25 78 SER A O 1
ATOM 562 N N . GLY A 1 79 ? 18.764 -13.420 -4.156 1.00 53.16 79 GLY A N 1
ATOM 563 C CA . GLY A 1 79 ? 19.508 -13.314 -5.413 1.00 53.16 79 GLY A CA 1
ATOM 564 C C . GLY A 1 79 ? 18.853 -12.890 -6.732 1.00 53.16 79 GLY A C 1
ATOM 565 O O . GLY A 1 79 ? 19.584 -12.638 -7.665 1.00 53.16 79 GLY A O 1
ATOM 566 N N . ALA A 1 80 ? 17.535 -12.803 -6.905 1.00 61.53 80 ALA A N 1
ATOM 567 C CA . ALA A 1 80 ? 17.004 -12.553 -8.265 1.00 61.53 80 ALA A CA 1
ATOM 568 C C . ALA A 1 80 ? 16.183 -11.267 -8.405 1.00 61.53 80 ALA A C 1
ATOM 570 O O . ALA A 1 80 ? 16.302 -10.552 -9.399 1.00 61.53 80 ALA A O 1
ATOM 571 N N . ALA A 1 81 ? 15.341 -10.936 -7.421 1.00 68.00 81 ALA A N 1
ATOM 572 C CA . ALA A 1 81 ? 14.514 -9.733 -7.488 1.00 68.00 81 ALA A CA 1
ATOM 573 C C . ALA A 1 81 ? 14.033 -9.253 -6.110 1.00 68.00 81 ALA A C 1
ATOM 575 O O . ALA A 1 81 ? 13.759 -10.057 -5.219 1.00 68.00 81 ALA A O 1
ATOM 576 N N . ALA A 1 82 ? 13.878 -7.937 -5.959 1.00 71.94 82 ALA A N 1
ATOM 577 C CA . ALA A 1 82 ? 13.126 -7.276 -4.893 1.00 71.94 82 ALA A CA 1
ATOM 578 C C . ALA A 1 82 ? 11.813 -6.737 -5.474 1.00 71.94 82 ALA A C 1
ATOM 580 O O . ALA A 1 82 ? 11.827 -6.091 -6.520 1.00 71.94 82 ALA A O 1
ATOM 581 N N . ARG A 1 83 ? 10.678 -6.989 -4.813 1.00 72.69 83 ARG A N 1
ATOM 582 C CA . ARG A 1 83 ? 9.353 -6.510 -5.243 1.00 72.69 83 ARG A CA 1
ATOM 583 C C . ARG A 1 83 ? 8.534 -6.066 -4.040 1.00 72.69 83 ARG A C 1
ATOM 585 O O . ARG A 1 83 ? 8.470 -6.792 -3.048 1.00 72.69 83 ARG A O 1
ATOM 592 N N . ALA A 1 84 ? 7.892 -4.908 -4.127 1.00 76.56 84 ALA A N 1
ATOM 593 C CA . ALA A 1 84 ? 6.976 -4.443 -3.094 1.00 76.56 84 ALA A CA 1
ATOM 594 C C . ALA A 1 84 ? 5.844 -3.598 -3.671 1.00 76.56 84 ALA A C 1
ATOM 596 O O . ALA A 1 84 ? 5.985 -2.923 -4.688 1.00 76.56 84 ALA A O 1
ATOM 597 N N . GLN A 1 85 ? 4.717 -3.609 -2.962 1.00 79.38 85 GLN A N 1
ATOM 598 C CA . GLN A 1 85 ? 3.544 -2.826 -3.308 1.00 79.38 85 GLN A CA 1
ATOM 599 C C . GLN A 1 85 ? 3.024 -2.072 -2.093 1.00 79.38 85 GLN A C 1
ATOM 601 O O . GLN A 1 85 ? 2.886 -2.645 -1.010 1.00 79.38 85 GLN A O 1
ATOM 606 N N . ALA A 1 86 ? 2.683 -0.804 -2.288 1.00 84.88 86 ALA A N 1
ATOM 607 C CA . ALA A 1 86 ? 1.921 -0.048 -1.314 1.00 84.88 86 ALA A CA 1
ATOM 608 C C . ALA A 1 86 ? 0.412 -0.315 -1.439 1.00 84.88 86 ALA A C 1
ATOM 610 O O . ALA A 1 86 ? -0.104 -0.619 -2.519 1.00 84.88 86 ALA A O 1
ATOM 611 N N . LEU A 1 87 ? -0.334 -0.155 -0.345 1.00 86.06 87 LEU A N 1
ATOM 612 C CA . LEU A 1 87 ? -1.774 -0.411 -0.330 1.00 86.06 87 LEU A CA 1
ATOM 613 C C . LEU A 1 87 ? -2.509 0.555 -1.277 1.00 86.06 87 LEU A C 1
ATOM 615 O O . LEU A 1 87 ? -3.321 0.115 -2.099 1.00 86.06 87 LEU A O 1
ATOM 619 N N . PHE A 1 88 ? -2.168 1.847 -1.203 1.00 82.81 88 PHE A N 1
ATOM 620 C CA . PHE A 1 88 ? -2.762 2.969 -1.957 1.00 82.81 88 PHE A CA 1
ATOM 621 C C . PHE A 1 88 ? -1.759 3.718 -2.837 1.00 82.81 88 PHE A C 1
ATOM 623 O O . PHE A 1 88 ? -2.027 4.835 -3.293 1.00 82.81 88 PHE A O 1
ATOM 630 N N . GLY A 1 89 ? -0.583 3.135 -3.017 1.00 75.19 89 GLY A N 1
ATOM 631 C CA . GLY A 1 89 ? 0.582 3.846 -3.502 1.00 75.19 89 GLY A CA 1
ATOM 632 C C . GLY A 1 89 ? 1.264 3.181 -4.678 1.00 75.19 89 GLY A C 1
ATOM 633 O O . GLY A 1 89 ? 0.637 2.491 -5.483 1.00 75.19 89 GLY A O 1
ATOM 634 N N . SER A 1 90 ? 2.568 3.418 -4.744 1.00 70.06 90 SER A N 1
ATOM 635 C CA . SER A 1 90 ? 3.427 2.898 -5.791 1.00 70.06 90 SER A CA 1
ATOM 636 C C . SER A 1 90 ? 3.657 1.387 -5.685 1.00 70.06 90 SER A C 1
ATOM 638 O O . SER A 1 90 ? 3.300 0.704 -4.716 1.00 70.06 90 SER A O 1
ATOM 640 N N . TRP A 1 91 ? 4.232 0.877 -6.763 1.00 75.62 91 TRP A N 1
ATOM 641 C CA . TRP A 1 91 ? 4.867 -0.422 -6.863 1.00 75.62 91 TRP A CA 1
ATOM 642 C C . TRP A 1 91 ? 6.365 -0.194 -7.075 1.00 75.62 91 TRP A C 1
ATOM 644 O O . TRP A 1 91 ? 6.759 0.843 -7.608 1.00 75.62 91 TRP A O 1
ATOM 654 N N . CYS A 1 92 ? 7.194 -1.150 -6.669 1.00 71.94 92 CYS A N 1
ATOM 655 C CA . CYS A 1 92 ? 8.590 -1.188 -7.071 1.00 71.94 92 CYS A CA 1
ATOM 656 C C . CYS A 1 92 ? 9.022 -2.607 -7.424 1.00 71.94 92 CYS A C 1
ATOM 658 O O . CYS A 1 92 ? 8.533 -3.594 -6.860 1.00 71.94 92 CYS A O 1
ATOM 660 N N . GLN A 1 93 ? 9.998 -2.677 -8.323 1.00 76.50 93 GLN A N 1
ATOM 661 C CA . GLN A 1 93 ? 10.728 -3.883 -8.667 1.00 76.50 93 GLN A CA 1
ATOM 662 C C . GLN A 1 93 ? 12.200 -3.528 -8.884 1.00 76.50 93 GLN A C 1
ATOM 664 O O . GLN A 1 93 ? 12.505 -2.512 -9.497 1.00 76.50 93 GLN A O 1
ATOM 669 N N . ALA A 1 94 ? 13.105 -4.372 -8.399 1.00 73.12 94 ALA A N 1
ATOM 670 C CA . ALA A 1 94 ? 14.522 -4.319 -8.737 1.00 73.12 94 ALA A CA 1
ATOM 671 C C . ALA A 1 94 ? 15.002 -5.732 -9.081 1.00 73.12 94 ALA A C 1
ATOM 673 O O . ALA A 1 94 ? 14.728 -6.666 -8.326 1.00 73.12 94 ALA A O 1
ATOM 674 N N . GLY A 1 95 ? 15.671 -5.896 -10.223 1.00 75.69 95 GLY A N 1
ATOM 675 C CA . GLY A 1 95 ? 16.387 -7.126 -10.563 1.00 75.69 95 GLY A CA 1
ATOM 676 C C . GLY A 1 95 ? 17.741 -7.118 -9.865 1.00 75.69 95 GLY A C 1
ATOM 677 O O . GLY A 1 95 ? 18.491 -6.158 -10.016 1.00 75.69 95 GLY A O 1
ATOM 678 N N . CYS A 1 96 ? 18.025 -8.146 -9.072 1.00 73.75 96 CYS A N 1
ATOM 679 C CA . CYS A 1 96 ? 19.266 -8.247 -8.310 1.00 73.75 96 CYS A CA 1
ATOM 680 C C . CYS A 1 96 ? 20.113 -9.399 -8.853 1.00 73.75 96 CYS A C 1
ATOM 682 O O . CYS A 1 96 ? 19.571 -10.348 -9.412 1.00 73.75 96 CYS A O 1
ATOM 684 N N . GLU A 1 97 ? 21.433 -9.304 -8.707 1.00 74.50 97 GLU A N 1
ATOM 685 C CA . GLU A 1 97 ? 22.346 -10.414 -9.004 1.00 74.50 97 GLU A CA 1
ATOM 686 C C . GLU A 1 97 ? 22.205 -11.527 -7.955 1.00 74.50 97 GLU A C 1
ATOM 688 O O . GLU A 1 97 ? 21.851 -11.236 -6.809 1.00 74.50 97 GLU A O 1
ATOM 693 N N . GLU A 1 98 ? 22.518 -12.783 -8.314 1.00 67.88 98 GLU A N 1
ATOM 694 C CA . GLU A 1 98 ? 22.297 -13.974 -7.462 1.00 67.88 98 GLU A CA 1
ATOM 695 C C . GLU A 1 98 ? 22.909 -13.859 -6.058 1.00 67.88 98 GLU A C 1
ATOM 697 O O . GLU A 1 98 ? 22.368 -14.386 -5.083 1.00 67.88 98 GLU A O 1
ATOM 702 N N . GLU A 1 99 ? 24.003 -13.112 -5.944 1.00 69.56 99 GLU A N 1
ATOM 703 C CA . GLU A 1 99 ? 24.740 -12.891 -4.700 1.00 69.56 99 GLU A CA 1
ATOM 704 C C . GLU A 1 99 ? 24.325 -11.598 -3.969 1.00 69.56 99 GLU A C 1
ATOM 706 O O . GLU A 1 99 ? 24.692 -11.383 -2.811 1.00 69.56 99 GLU A O 1
ATOM 711 N N . ALA A 1 100 ? 23.528 -10.738 -4.610 1.00 67.69 100 ALA A N 1
ATOM 712 C CA . ALA A 1 100 ? 23.068 -9.478 -4.047 1.00 67.69 100 ALA A CA 1
ATOM 713 C C . ALA A 1 100 ? 21.891 -9.675 -3.076 1.00 67.69 100 ALA A C 1
ATOM 715 O O . ALA A 1 100 ? 21.004 -10.518 -3.248 1.00 67.69 100 ALA A O 1
ATOM 716 N N . GLN A 1 101 ? 21.850 -8.845 -2.031 1.00 71.81 101 GLN A N 1
ATOM 717 C CA . GLN A 1 101 ? 20.757 -8.868 -1.063 1.00 71.81 101 GLN A CA 1
ATOM 718 C C . GLN A 1 101 ? 19.594 -7.995 -1.537 1.00 71.81 101 GLN A C 1
ATOM 720 O O . GLN A 1 101 ? 19.646 -6.771 -1.462 1.00 71.81 101 GLN A O 1
ATOM 725 N N . SER A 1 102 ? 18.512 -8.637 -1.977 1.00 75.38 102 SER A N 1
ATOM 726 C CA . SER A 1 102 ? 17.318 -7.968 -2.501 1.00 75.38 102 SER A CA 1
ATOM 727 C C . SER A 1 102 ? 16.368 -7.479 -1.399 1.00 75.38 102 SER A C 1
ATOM 729 O O . SER A 1 102 ? 15.554 -8.237 -0.891 1.00 75.38 102 SER A O 1
ATOM 731 N N . ARG A 1 103 ? 16.410 -6.206 -1.005 1.00 78.69 103 ARG A N 1
ATOM 732 C CA . ARG A 1 103 ? 15.490 -5.648 0.002 1.00 78.69 103 ARG A CA 1
ATOM 733 C C . ARG A 1 103 ? 14.266 -5.024 -0.663 1.00 78.69 103 ARG A C 1
ATOM 735 O O . ARG A 1 103 ? 14.394 -4.238 -1.592 1.00 78.69 103 ARG A O 1
ATOM 742 N N . ALA A 1 104 ? 13.074 -5.315 -0.152 1.00 79.38 104 ALA A N 1
ATOM 743 C CA . ALA A 1 104 ? 11.837 -4.682 -0.603 1.00 79.38 104 ALA A CA 1
ATOM 744 C C . ALA A 1 104 ? 11.001 -4.230 0.593 1.00 79.38 104 ALA A C 1
ATOM 746 O O . ALA A 1 104 ? 10.989 -4.875 1.636 1.00 79.38 104 ALA A O 1
ATOM 747 N N . LEU A 1 105 ? 10.306 -3.112 0.462 1.00 83.62 105 LEU A N 1
ATOM 748 C CA . LEU A 1 105 ? 9.528 -2.504 1.527 1.00 83.62 105 LEU A CA 1
ATOM 749 C C . LEU A 1 105 ? 8.260 -1.901 0.931 1.00 83.62 105 LEU A C 1
ATOM 751 O O . LEU A 1 105 ? 8.335 -0.949 0.166 1.00 83.62 105 LEU A O 1
ATOM 755 N N . GLY A 1 106 ? 7.097 -2.452 1.277 1.00 84.81 106 GLY A N 1
ATOM 756 C CA . GLY A 1 106 ? 5.796 -1.860 0.958 1.00 84.81 106 GLY A CA 1
ATOM 757 C C . GLY A 1 106 ? 5.351 -0.872 2.032 1.00 84.81 106 GLY A C 1
ATOM 758 O O . GLY A 1 106 ? 6.100 -0.556 2.956 1.00 84.81 106 GLY A O 1
ATOM 759 N N . GLY A 1 107 ? 4.123 -0.385 1.932 1.00 90.56 107 GLY A N 1
ATOM 760 C CA . GLY A 1 107 ? 3.602 0.649 2.821 1.00 90.56 107 GLY A CA 1
ATOM 761 C C . GLY A 1 107 ? 2.133 0.949 2.554 1.00 90.56 107 GLY A C 1
ATOM 762 O O . GLY A 1 107 ? 1.474 0.275 1.766 1.00 90.56 107 GLY A O 1
ATOM 763 N N . LEU A 1 108 ? 1.597 1.966 3.205 1.00 92.88 108 LEU A N 1
ATOM 764 C CA . LEU A 1 108 ? 0.308 2.549 2.894 1.00 92.88 108 LEU A CA 1
ATOM 765 C C . LEU A 1 108 ? 0.381 3.313 1.567 1.00 92.88 108 LEU A C 1
ATOM 767 O O . LEU A 1 108 ? -0.470 3.097 0.704 1.00 92.88 108 LEU A O 1
ATOM 771 N N . PHE A 1 109 ? 1.409 4.149 1.375 1.00 91.62 109 PHE A N 1
ATOM 772 C CA . PHE A 1 109 ? 1.554 5.012 0.196 1.00 91.62 109 PHE A CA 1
ATOM 773 C C . PHE A 1 109 ? 2.857 4.813 -0.579 1.00 91.62 109 PHE A C 1
ATOM 775 O O . PHE A 1 109 ? 2.913 5.153 -1.759 1.00 91.62 109 PHE A O 1
ATOM 782 N N . THR A 1 110 ? 3.894 4.274 0.055 1.00 90.50 110 THR A N 1
ATOM 783 C CA . THR A 1 110 ? 5.218 4.122 -0.561 1.00 90.50 110 THR A CA 1
ATOM 784 C C . THR A 1 110 ? 5.644 2.665 -0.674 1.00 90.50 110 THR A C 1
ATOM 786 O O . THR A 1 110 ? 5.391 1.850 0.215 1.00 90.50 110 THR A O 1
ATOM 789 N N . SER A 1 111 ? 6.322 2.346 -1.773 1.00 86.31 111 SER A N 1
ATOM 790 C CA . SER A 1 111 ? 7.072 1.105 -1.949 1.00 86.31 111 SER A CA 1
ATOM 791 C C . SER A 1 111 ? 8.501 1.411 -2.389 1.00 86.31 111 SER A C 1
ATOM 793 O O . SER A 1 111 ? 8.686 2.225 -3.294 1.00 86.31 111 SER A O 1
ATOM 795 N N . VAL A 1 112 ? 9.493 0.752 -1.788 1.00 85.69 112 VAL A N 1
ATOM 796 C CA . VAL A 1 112 ? 10.919 0.901 -2.121 1.00 85.69 112 VAL A CA 1
ATOM 797 C C . VAL A 1 112 ? 11.563 -0.474 -2.275 1.00 85.69 112 VAL A C 1
ATOM 799 O O . VAL A 1 112 ? 11.261 -1.397 -1.517 1.00 85.69 112 VAL A O 1
ATOM 802 N N . CYS A 1 113 ? 12.420 -0.612 -3.282 1.00 83.44 113 CYS A N 1
ATOM 803 C CA . CYS A 1 113 ? 13.130 -1.838 -3.619 1.00 83.44 113 CYS A CA 1
ATOM 804 C C . CYS A 1 113 ? 14.610 -1.498 -3.815 1.00 83.44 113 CYS A C 1
ATOM 806 O O . CYS A 1 113 ? 14.925 -0.475 -4.416 1.00 83.44 113 CYS A O 1
ATOM 808 N N . SER A 1 114 ? 15.508 -2.342 -3.315 1.00 83.69 114 SER A N 1
ATOM 809 C CA . SER A 1 114 ? 16.958 -2.178 -3.418 1.00 83.69 114 SER A CA 1
ATOM 810 C C . SER A 1 114 ? 17.642 -3.535 -3.576 1.00 83.69 114 SER A C 1
ATOM 812 O O . SER A 1 114 ? 17.165 -4.543 -3.058 1.00 83.69 114 SER A O 1
ATOM 814 N N . CYS A 1 115 ? 18.783 -3.552 -4.261 1.00 80.75 115 CYS A N 1
ATOM 815 C CA . CYS A 1 115 ? 19.687 -4.702 -4.337 1.00 80.75 115 CYS A CA 1
ATOM 816 C C . CYS A 1 115 ? 20.924 -4.537 -3.435 1.00 80.75 115 CYS A C 1
ATOM 818 O O . CYS A 1 115 ? 21.915 -5.243 -3.607 1.00 80.75 115 CYS A O 1
ATOM 820 N N . SER A 1 116 ? 20.884 -3.597 -2.486 1.00 79.19 116 SER A N 1
ATOM 821 C CA . SER A 1 116 ? 21.956 -3.333 -1.525 1.00 79.19 116 SER A CA 1
ATOM 822 C C . SER A 1 116 ? 21.487 -3.513 -0.074 1.00 79.19 116 SER A C 1
ATOM 824 O O . SER A 1 116 ? 20.293 -3.528 0.239 1.00 79.19 116 SER A O 1
ATOM 826 N N . GLN A 1 117 ? 22.453 -3.631 0.844 1.00 70.00 117 GLN A N 1
ATOM 827 C CA . GLN A 1 117 ? 22.197 -3.617 2.290 1.00 70.00 117 GLN A CA 1
ATOM 828 C C . GLN A 1 117 ? 21.891 -2.221 2.844 1.00 70.00 117 GLN A C 1
ATOM 830 O O . GLN A 1 117 ? 21.521 -2.112 4.016 1.00 70.00 117 GLN A O 1
ATOM 835 N N . GLU A 1 118 ? 22.025 -1.171 2.034 1.00 76.00 118 GLU A N 1
ATOM 836 C CA . GLU A 1 118 ? 21.834 0.202 2.489 1.00 76.00 118 GLU A CA 1
ATOM 837 C C . GLU A 1 118 ? 20.411 0.429 3.010 1.00 76.00 118 GLU A C 1
ATOM 839 O O . GLU A 1 118 ? 19.452 -0.283 2.680 1.00 76.00 118 GLU A O 1
ATOM 844 N N . GLU A 1 119 ? 20.291 1.403 3.905 1.00 73.06 119 GLU A N 1
ATOM 845 C CA . GLU A 1 119 ? 19.004 1.818 4.432 1.00 73.06 119 GLU A CA 1
ATOM 846 C C . GLU A 1 119 ? 18.183 2.454 3.306 1.00 73.06 119 GLU A C 1
ATOM 848 O O . GLU A 1 119 ? 18.628 3.380 2.633 1.00 73.06 119 GLU A O 1
ATOM 853 N N . MET A 1 120 ? 16.986 1.918 3.067 1.00 78.25 120 MET A N 1
ATOM 854 C CA . MET A 1 120 ? 16.099 2.434 2.031 1.00 78.25 120 MET A CA 1
ATOM 855 C C . MET A 1 120 ? 15.380 3.672 2.555 1.00 78.25 120 MET A C 1
ATOM 857 O O . MET A 1 120 ? 14.466 3.563 3.377 1.00 78.25 120 MET A O 1
ATOM 861 N N . GLU A 1 121 ? 15.772 4.841 2.055 1.00 82.31 121 GLU A N 1
ATOM 862 C CA . GLU A 1 121 ? 15.062 6.081 2.342 1.00 82.31 121 GLU A CA 1
ATOM 863 C C . GLU A 1 121 ? 13.666 6.056 1.701 1.00 82.31 121 GLU A C 1
ATOM 865 O O . GLU A 1 121 ? 13.493 5.712 0.529 1.00 82.31 121 GLU A O 1
ATOM 870 N N . ARG A 1 122 ? 12.643 6.416 2.482 1.00 87.19 122 ARG A N 1
ATOM 871 C CA . ARG A 1 122 ? 11.260 6.540 2.006 1.00 87.19 122 ARG A CA 1
ATOM 872 C C . ARG A 1 122 ? 10.895 8.015 1.904 1.00 87.19 122 ARG A C 1
ATOM 874 O O . ARG A 1 122 ? 10.676 8.629 2.947 1.00 87.19 122 ARG A O 1
ATOM 881 N N . PRO A 1 123 ? 10.810 8.600 0.702 1.00 87.50 123 PRO A N 1
ATOM 882 C CA . PRO A 1 123 ? 10.441 10.001 0.560 1.00 87.50 123 PRO A CA 1
ATOM 883 C C . PRO A 1 123 ? 8.984 10.228 0.967 1.00 87.50 123 PRO A C 1
ATOM 885 O O . PRO A 1 123 ? 8.125 9.373 0.736 1.00 87.50 123 PRO A O 1
ATOM 888 N N . LEU A 1 124 ? 8.696 11.402 1.524 1.00 93.06 124 LEU A N 1
ATOM 889 C CA . LEU A 1 124 ? 7.333 11.855 1.765 1.00 93.06 124 LEU A CA 1
ATOM 890 C C . LEU A 1 124 ? 6.633 12.047 0.408 1.00 93.06 124 LEU A C 1
ATOM 892 O O . LEU A 1 124 ? 7.055 12.890 -0.388 1.00 93.06 124 LEU A O 1
ATOM 896 N N . PRO A 1 125 ? 5.580 11.273 0.097 1.00 91.31 125 PRO A N 1
ATOM 897 C CA . PRO A 1 125 ? 4.942 11.348 -1.206 1.00 91.31 125 PRO A CA 1
ATOM 898 C C . PRO A 1 125 ? 4.041 12.582 -1.309 1.00 91.31 125 PRO A C 1
ATOM 900 O O . PRO A 1 125 ? 3.416 13.008 -0.337 1.00 91.31 125 PRO A O 1
ATOM 903 N N . SER A 1 126 ? 3.879 13.105 -2.523 1.00 91.50 126 SER A N 1
ATOM 904 C CA . SER A 1 126 ? 2.777 14.021 -2.831 1.00 91.50 126 SER A CA 1
ATOM 905 C C . SER A 1 126 ? 1.489 13.214 -3.007 1.00 91.50 126 SER A C 1
ATOM 907 O O . SER A 1 126 ? 1.357 12.470 -3.978 1.00 91.50 126 SER A O 1
ATOM 909 N N . LEU A 1 127 ? 0.550 13.326 -2.063 1.00 88.88 127 LEU A N 1
ATOM 910 C CA . LEU A 1 127 ? -0.711 12.580 -2.103 1.00 88.88 127 LEU A CA 1
ATOM 911 C C . LEU A 1 127 ? -1.828 13.386 -2.764 1.00 88.88 127 LEU A C 1
ATOM 913 O O . LEU A 1 127 ? -2.060 14.550 -2.444 1.00 88.88 127 LEU A O 1
ATOM 917 N N . THR A 1 128 ? -2.572 12.731 -3.652 1.00 87.81 128 THR A N 1
ATOM 918 C CA . THR A 1 128 ? -3.786 13.296 -4.255 1.00 87.81 128 THR A CA 1
ATOM 919 C C . THR A 1 128 ? -4.962 13.274 -3.274 1.00 87.81 128 THR A C 1
ATOM 921 O O . THR A 1 128 ? -5.046 12.408 -2.398 1.00 87.81 128 THR A O 1
ATOM 924 N N . GLU A 1 129 ? -5.954 14.150 -3.468 1.00 89.38 129 GLU A N 1
ATOM 925 C CA . GLU A 1 129 ? -7.195 14.131 -2.673 1.00 89.38 129 GLU A CA 1
ATOM 926 C C . GLU A 1 129 ? -7.896 12.765 -2.707 1.00 89.38 129 GLU A C 1
ATOM 928 O O . GLU A 1 129 ? -8.450 12.312 -1.703 1.00 89.38 129 GLU A O 1
ATOM 933 N N . LYS A 1 130 ? -7.831 12.070 -3.850 1.00 86.19 130 LYS A N 1
ATOM 934 C CA . LYS A 1 130 ? -8.383 10.721 -4.019 1.00 86.19 130 LYS A CA 1
ATOM 935 C C . LYS A 1 130 ? -7.684 9.708 -3.110 1.00 86.19 130 LYS A C 1
ATOM 937 O O . LYS A 1 130 ? -8.367 8.921 -2.459 1.00 86.19 130 LYS A O 1
ATOM 942 N N . GLN A 1 131 ? -6.352 9.738 -3.030 1.00 87.38 131 GLN A N 1
ATOM 943 C CA . GLN A 1 131 ? -5.588 8.860 -2.134 1.00 87.38 131 GLN A CA 1
ATOM 944 C C . GLN A 1 131 ? -5.889 9.156 -0.663 1.00 87.38 131 GLN A C 1
ATOM 946 O O . GLN A 1 131 ? -6.093 8.228 0.117 1.00 87.38 131 GLN A O 1
ATOM 951 N N . LEU A 1 132 ? -6.002 10.433 -0.293 1.00 92.06 132 LEU A N 1
ATOM 952 C CA . LEU A 1 132 ? -6.367 10.834 1.068 1.00 92.06 132 LEU A CA 1
ATOM 953 C C . LEU A 1 132 ? -7.782 10.379 1.440 1.00 92.06 132 LEU A C 1
ATOM 955 O O . LEU A 1 132 ? -8.008 9.876 2.542 1.00 92.06 132 LEU A O 1
ATOM 959 N N . LYS A 1 133 ? -8.743 10.512 0.518 1.00 91.44 133 LYS A N 1
ATOM 960 C CA . LYS A 1 133 ? -10.110 10.018 0.709 1.00 91.44 133 LYS A CA 1
ATOM 961 C C . LYS A 1 133 ? -10.124 8.503 0.923 1.00 91.44 133 LYS A C 1
ATOM 963 O O . LYS A 1 133 ? -10.729 8.049 1.893 1.00 91.44 133 LYS A O 1
ATOM 968 N N . LEU A 1 134 ? -9.419 7.748 0.079 1.00 90.44 134 LEU A N 1
ATOM 969 C CA . LEU A 1 134 ? -9.300 6.292 0.204 1.00 90.44 134 LEU A CA 1
ATOM 970 C C . LEU A 1 134 ? -8.676 5.883 1.538 1.00 90.44 134 LEU A C 1
ATOM 972 O O . LEU A 1 134 ? -9.191 4.995 2.213 1.00 90.44 134 LEU A O 1
ATOM 976 N N . ALA A 1 135 ? -7.618 6.569 1.965 1.00 93.44 135 ALA A N 1
ATOM 977 C CA . ALA A 1 135 ? -6.977 6.277 3.236 1.00 93.44 135 ALA A CA 1
ATOM 978 C C . ALA A 1 135 ? -7.924 6.524 4.424 1.00 93.44 135 ALA A C 1
ATOM 980 O O . ALA A 1 135 ? -8.006 5.701 5.332 1.00 93.44 135 ALA A O 1
ATOM 981 N N . ARG A 1 136 ? -8.726 7.596 4.395 1.00 95.75 136 ARG A N 1
ATOM 982 C CA . ARG A 1 136 ? -9.755 7.858 5.420 1.00 95.75 136 ARG A CA 1
ATOM 983 C C . ARG A 1 136 ? -10.883 6.821 5.409 1.00 95.75 136 ARG A C 1
ATOM 985 O O . ARG A 1 136 ? -11.381 6.453 6.473 1.00 95.75 136 ARG A O 1
ATOM 992 N N . GLU A 1 137 ? -11.297 6.351 4.236 1.00 95.81 137 GLU A N 1
ATOM 993 C CA . GLU A 1 137 ? -12.281 5.267 4.103 1.00 95.81 137 GLU A CA 1
ATOM 994 C C . GLU A 1 137 ? -11.741 3.949 4.664 1.00 95.81 137 GLU A C 1
ATOM 996 O O . GLU A 1 137 ? -12.448 3.272 5.413 1.00 95.81 137 GLU A O 1
ATOM 1001 N N . PHE A 1 138 ? -10.470 3.642 4.406 1.00 96.38 138 PHE A N 1
ATOM 1002 C CA . PHE A 1 138 ? -9.783 2.497 4.994 1.00 96.38 138 PHE A CA 1
ATOM 1003 C C . PHE A 1 138 ? -9.723 2.583 6.522 1.00 96.38 138 PHE A C 1
ATOM 1005 O O . PHE A 1 138 ? -10.067 1.623 7.210 1.00 96.38 138 PHE A O 1
ATOM 1012 N N . LEU A 1 139 ? -9.373 3.746 7.084 1.00 98.00 139 LEU A N 1
ATOM 1013 C CA . LEU A 1 139 ? -9.405 3.958 8.537 1.00 98.00 139 LEU A CA 1
ATOM 1014 C C . LEU A 1 139 ? -10.802 3.739 9.134 1.00 98.00 139 LEU A C 1
ATOM 1016 O O . LEU A 1 139 ? -10.939 3.171 10.217 1.00 98.00 139 LEU A O 1
ATOM 1020 N N . ARG A 1 140 ? -11.856 4.181 8.437 1.00 98.12 140 ARG A N 1
ATOM 1021 C CA . ARG A 1 140 ? -13.239 3.957 8.878 1.00 98.12 140 ARG A CA 1
ATOM 1022 C C . ARG A 1 140 ? -13.588 2.469 8.881 1.00 98.12 140 ARG A C 1
ATOM 1024 O O . ARG A 1 140 ? -14.146 1.997 9.868 1.00 98.12 140 ARG A O 1
ATOM 1031 N N . TRP A 1 141 ? -13.246 1.758 7.807 1.00 97.69 141 TRP A N 1
ATOM 1032 C CA . TRP A 1 141 ? -13.487 0.322 7.669 1.00 97.69 141 TRP A CA 1
ATOM 1033 C C . TRP A 1 141 ? -12.734 -0.480 8.738 1.00 97.69 141 TRP A C 1
ATOM 1035 O O . TRP A 1 141 ? -13.363 -1.194 9.516 1.00 97.69 141 TRP A O 1
ATOM 1045 N N . THR A 1 142 ? -11.417 -0.281 8.857 1.00 98.19 142 THR A N 1
ATOM 1046 C CA . THR A 1 142 ? -10.574 -0.972 9.848 1.00 98.19 142 THR A CA 1
ATOM 1047 C C . THR A 1 142 ? -11.059 -0.751 11.280 1.00 98.19 142 THR A C 1
ATOM 1049 O O . THR A 1 142 ? -11.120 -1.702 12.051 1.00 98.19 142 THR A O 1
ATOM 1052 N N . ARG A 1 143 ? -11.480 0.469 11.650 1.00 98.06 143 ARG A N 1
ATOM 1053 C CA . ARG A 1 143 ? -11.991 0.785 12.999 1.00 98.06 143 ARG A CA 1
ATOM 1054 C C . ARG A 1 143 ? -13.259 0.009 13.367 1.00 98.06 143 ARG A C 1
ATOM 1056 O O . ARG A 1 143 ? -13.468 -0.276 14.544 1.00 98.06 143 ARG A O 1
ATOM 1063 N N . GLN A 1 144 ? -14.110 -0.280 12.388 1.00 97.75 144 GLN A N 1
ATOM 1064 C CA . GLN A 1 144 ? -15.370 -1.006 12.572 1.00 97.75 144 GLN A CA 1
ATOM 1065 C C . GLN A 1 144 ? -15.197 -2.522 12.415 1.00 97.75 144 GLN A C 1
ATOM 1067 O O . GLN A 1 144 ? -16.145 -3.273 12.639 1.00 97.75 144 GLN A O 1
ATOM 1072 N N . HIS A 1 145 ? -14.000 -2.972 12.038 1.00 98.19 145 HIS A N 1
ATOM 1073 C CA . HIS A 1 145 ? -13.734 -4.365 11.738 1.00 98.19 145 HIS A CA 1
ATOM 1074 C C . HIS A 1 145 ? -13.733 -5.236 13.008 1.00 98.19 145 HIS A C 1
ATOM 1076 O O . HIS A 1 145 ? -13.197 -4.802 14.035 1.00 98.19 145 HIS A O 1
ATOM 1082 N N . PRO A 1 146 ? -14.297 -6.462 12.981 1.00 97.44 146 PRO A N 1
ATOM 1083 C CA . PRO A 1 146 ? -14.320 -7.359 14.140 1.00 97.44 146 PRO A CA 1
ATOM 1084 C C . PRO A 1 146 ? -12.939 -7.914 14.530 1.00 97.44 146 PRO A C 1
ATOM 1086 O O . PRO A 1 146 ? -12.691 -8.111 15.722 1.00 97.44 146 PRO A O 1
ATOM 1089 N N . SER A 1 147 ? -12.025 -8.097 13.573 1.00 97.94 147 SER A N 1
ATOM 1090 C CA . SER A 1 147 ? -10.644 -8.548 13.834 1.00 97.94 147 SER A CA 1
ATOM 1091 C C . SER A 1 147 ? -9.802 -7.483 14.558 1.00 97.94 147 SER A C 1
ATOM 1093 O O . SER A 1 147 ? -9.903 -6.283 14.276 1.00 97.94 147 SER A O 1
ATOM 1095 N N . LEU A 1 148 ? -8.980 -7.915 15.521 1.00 97.81 148 LEU A N 1
ATOM 1096 C CA . LEU A 1 148 ? -8.085 -7.033 16.276 1.00 97.81 148 LEU A CA 1
ATOM 1097 C C . LEU A 1 148 ? -6.900 -6.583 15.420 1.00 97.81 148 LEU A C 1
ATOM 1099 O O . LEU A 1 148 ? -6.496 -5.426 15.479 1.00 97.81 148 LEU A O 1
ATOM 1103 N N . GLU A 1 149 ? -6.384 -7.485 14.614 1.00 96.62 149 GLU A N 1
ATOM 1104 C CA . GLU A 1 149 ? -5.242 -7.357 13.730 1.00 96.62 149 GLU A CA 1
ATOM 1105 C C . GLU A 1 149 ? -5.529 -6.348 12.609 1.00 96.62 149 GLU A C 1
ATOM 1107 O O . GLU A 1 149 ? -4.703 -5.471 12.342 1.00 96.62 149 GLU A O 1
ATOM 1112 N N . ILE A 1 150 ? -6.740 -6.372 12.031 1.00 97.69 150 ILE A N 1
ATOM 1113 C CA . ILE A 1 150 ? -7.195 -5.353 11.070 1.00 97.69 150 ILE A CA 1
ATOM 1114 C C . ILE A 1 150 ? -7.369 -3.989 11.754 1.00 97.69 150 ILE A C 1
ATOM 1116 O O . ILE A 1 150 ? -6.993 -2.959 11.186 1.00 97.69 150 ILE A O 1
ATOM 1120 N N . ARG A 1 151 ? -7.874 -3.943 12.995 1.00 98.31 151 ARG A N 1
ATOM 1121 C CA . ARG A 1 151 ? -7.926 -2.685 13.765 1.00 98.31 151 ARG A CA 1
ATOM 1122 C C . ARG A 1 151 ? -6.525 -2.131 14.042 1.00 98.31 151 ARG A C 1
ATOM 1124 O O . ARG A 1 151 ? -6.327 -0.923 13.920 1.00 98.31 151 ARG A O 1
ATOM 1131 N N . GLN A 1 152 ? -5.559 -2.985 14.383 1.00 98.12 152 GLN A N 1
ATOM 1132 C CA . GLN A 1 152 ? -4.154 -2.604 14.572 1.00 98.12 152 GLN A CA 1
ATOM 1133 C C . GLN A 1 152 ? -3.527 -2.101 13.268 1.00 98.12 152 GLN A C 1
ATOM 1135 O O . GLN A 1 152 ? -2.832 -1.086 13.276 1.00 98.12 152 GLN A O 1
ATOM 1140 N N . LEU A 1 153 ? -3.831 -2.739 12.133 1.00 97.56 153 LEU A N 1
ATOM 1141 C CA . LEU A 1 153 ? -3.423 -2.247 10.817 1.00 97.56 153 LEU A CA 1
ATOM 1142 C C . LEU A 1 153 ? -3.994 -0.846 10.542 1.00 97.56 153 LEU A C 1
ATOM 1144 O O . LEU A 1 153 ? -3.275 0.037 10.073 1.00 97.56 153 LEU A O 1
ATOM 1148 N N . GLY A 1 154 ? -5.258 -0.611 10.903 1.00 98.12 154 GLY A N 1
ATOM 1149 C CA . GLY A 1 154 ? -5.888 0.709 10.855 1.00 98.12 154 GLY A CA 1
ATOM 1150 C C . GLY A 1 154 ? -5.190 1.753 11.729 1.00 98.12 154 GLY A C 1
ATOM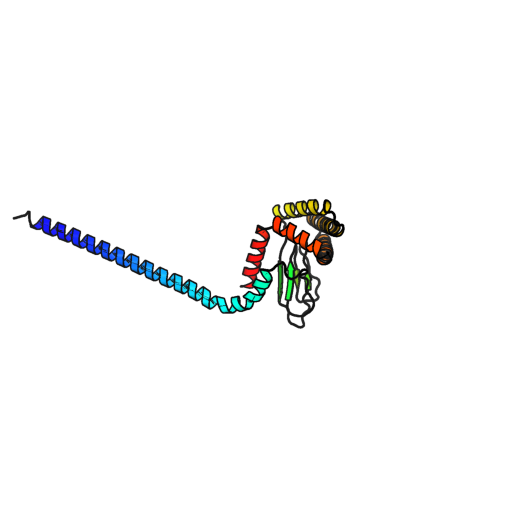 1151 O O . GLY A 1 154 ? -4.979 2.884 11.297 1.00 98.12 154 GLY A O 1
ATOM 1152 N N . GLN A 1 155 ? -4.775 1.389 12.944 1.00 98.44 155 GLN A N 1
ATOM 1153 C CA . GLN A 1 155 ? -4.012 2.281 13.827 1.00 98.44 155 GLN A CA 1
ATOM 1154 C C . GLN A 1 155 ? -2.649 2.647 13.230 1.00 98.44 155 GLN A C 1
ATOM 1156 O O . GLN A 1 155 ? -2.283 3.824 13.234 1.00 98.44 155 GLN A O 1
ATOM 1161 N N . ALA A 1 156 ? -1.935 1.671 12.663 1.00 98.25 156 ALA A N 1
ATOM 1162 C CA . ALA A 1 156 ? -0.677 1.919 11.968 1.00 98.25 156 ALA A CA 1
ATOM 1163 C C . ALA A 1 156 ? -0.879 2.851 10.759 1.00 98.25 156 ALA A C 1
ATOM 1165 O O . ALA A 1 156 ? -0.155 3.835 10.613 1.00 98.25 156 ALA A O 1
ATOM 1166 N N . ALA A 1 157 ? -1.924 2.629 9.954 1.00 98.06 157 ALA A N 1
ATOM 1167 C CA . ALA A 1 157 ? -2.271 3.518 8.842 1.00 98.06 157 ALA A CA 1
ATOM 1168 C C . ALA A 1 157 ? -2.599 4.950 9.309 1.00 98.06 157 ALA A C 1
ATOM 1170 O O . ALA A 1 157 ? -2.263 5.924 8.634 1.00 98.06 157 ALA A O 1
ATOM 1171 N N . ALA A 1 158 ? -3.222 5.101 10.481 1.00 98.50 158 ALA A N 1
ATOM 1172 C CA . ALA A 1 158 ? -3.532 6.409 11.052 1.00 98.50 158 ALA A CA 1
ATOM 1173 C C . ALA A 1 158 ? -2.280 7.164 11.528 1.00 98.50 158 ALA A C 1
ATOM 1175 O O . ALA A 1 158 ? -2.285 8.394 11.524 1.00 98.50 158 ALA A O 1
ATOM 1176 N N . GLU A 1 159 ? -1.226 6.467 11.967 1.00 98.50 159 GLU A N 1
ATOM 1177 C CA . GLU A 1 159 ? 0.074 7.097 12.254 1.00 98.50 159 GLU A CA 1
ATOM 1178 C C . GLU A 1 159 ? 0.778 7.541 10.967 1.00 98.50 159 GLU A C 1
ATOM 1180 O O . GLU A 1 159 ? 1.321 8.643 10.943 1.00 98.50 159 GLU A O 1
ATOM 1185 N N . VAL A 1 160 ? 0.707 6.750 9.886 1.00 98.06 160 VAL A N 1
ATOM 1186 C CA . VAL A 1 160 ? 1.256 7.144 8.572 1.00 98.06 160 VAL A CA 1
ATOM 1187 C C . VAL A 1 160 ? 0.613 8.440 8.088 1.00 98.06 160 VAL A C 1
ATOM 1189 O O . VAL A 1 160 ? 1.314 9.391 7.748 1.00 98.06 160 VAL A O 1
ATOM 1192 N N . LEU A 1 161 ? -0.722 8.503 8.105 1.00 97.81 161 LEU A N 1
ATOM 1193 C CA . LEU A 1 161 ? -1.463 9.700 7.709 1.00 97.81 161 LEU A CA 1
ATOM 1194 C C . LEU A 1 161 ? -1.121 10.910 8.582 1.00 97.81 161 LEU A C 1
ATOM 1196 O O . LEU A 1 161 ? -0.875 11.981 8.041 1.00 97.81 161 LEU A O 1
ATOM 1200 N N . ARG A 1 162 ? -1.046 10.749 9.909 1.00 98.38 162 ARG A N 1
ATOM 1201 C CA . ARG A 1 162 ? -0.680 11.852 10.814 1.00 98.38 162 ARG A CA 1
ATOM 1202 C C . ARG A 1 162 ? 0.739 12.361 10.576 1.00 98.38 162 ARG A C 1
ATOM 1204 O O . ARG A 1 162 ? 0.953 13.567 10.585 1.00 98.38 162 ARG A O 1
ATOM 1211 N N . ALA A 1 163 ? 1.697 11.462 10.360 1.00 98.19 163 ALA A N 1
ATOM 1212 C CA . ALA A 1 163 ? 3.073 11.842 10.058 1.00 98.19 163 ALA A CA 1
ATOM 1213 C C . ALA A 1 163 ? 3.183 12.560 8.703 1.00 98.19 163 ALA A C 1
ATOM 1215 O O . ALA A 1 163 ? 3.913 13.543 8.586 1.00 98.19 163 ALA A O 1
ATOM 1216 N N . TRP A 1 164 ? 2.415 12.111 7.704 1.00 97.62 164 TRP A N 1
ATOM 1217 C CA . TRP A 1 164 ? 2.313 12.784 6.411 1.00 97.62 164 TRP A CA 1
ATOM 1218 C C . TRP A 1 164 ? 1.674 14.176 6.535 1.00 97.62 164 TRP A C 1
ATOM 1220 O O . TRP A 1 164 ? 2.221 15.146 6.020 1.00 97.62 164 TRP A O 1
ATOM 1230 N N . GLU A 1 165 ? 0.556 14.309 7.255 1.00 97.75 165 GLU A N 1
ATOM 1231 C CA . GLU A 1 165 ? -0.120 15.597 7.486 1.00 97.75 165 GLU A CA 1
ATOM 1232 C C . GLU A 1 165 ? 0.789 16.593 8.226 1.00 97.75 165 GLU A C 1
ATOM 1234 O O . GLU A 1 165 ? 0.778 17.781 7.915 1.00 97.75 165 GLU A O 1
ATOM 1239 N N . ALA A 1 166 ? 1.619 16.106 9.153 1.00 97.94 166 ALA A N 1
ATOM 1240 C CA . ALA A 1 166 ? 2.623 16.906 9.853 1.00 97.94 166 ALA A CA 1
ATOM 1241 C C . ALA A 1 166 ? 3.872 17.225 9.006 1.00 97.94 166 ALA A C 1
ATOM 1243 O O . ALA A 1 166 ? 4.713 18.005 9.446 1.00 97.94 166 ALA A O 1
ATOM 1244 N N . GLN A 1 167 ? 3.997 16.644 7.805 1.00 97.50 167 GLN A N 1
ATOM 1245 C CA . GLN A 1 167 ? 5.172 16.758 6.930 1.00 97.50 167 GLN A CA 1
ATOM 1246 C C . GLN A 1 167 ? 6.480 16.293 7.614 1.00 97.50 167 GLN A C 1
ATOM 1248 O O . GLN A 1 167 ? 7.561 16.822 7.361 1.00 97.50 167 GLN A O 1
ATOM 1253 N N . GLU A 1 168 ? 6.396 15.278 8.484 1.00 97.69 168 GLU A N 1
ATOM 1254 C CA . GLU A 1 168 ? 7.523 14.747 9.265 1.00 97.69 168 GLU A CA 1
ATOM 1255 C C . GLU A 1 168 ? 8.146 13.518 8.573 1.00 97.69 168 GLU A C 1
ATOM 1257 O O . GLU A 1 168 ? 7.776 12.379 8.863 1.00 97.69 168 GLU A O 1
ATOM 1262 N N . GLN A 1 169 ? 9.118 13.742 7.681 1.00 95.69 169 GLN A N 1
ATOM 1263 C CA . GLN A 1 169 ? 9.785 12.719 6.850 1.00 95.69 169 GLN A CA 1
ATOM 1264 C C . GLN A 1 169 ? 10.194 11.447 7.619 1.00 95.69 169 GLN A C 1
ATOM 1266 O O . GLN A 1 169 ? 9.771 10.341 7.281 1.00 95.69 169 GLN A O 1
ATOM 1271 N N . GLU A 1 170 ? 10.978 11.576 8.691 1.00 95.31 170 GLU A N 1
ATOM 1272 C CA . GLU A 1 170 ? 11.449 10.404 9.441 1.00 95.31 170 GLU A CA 1
ATOM 1273 C C . GLU A 1 170 ? 10.314 9.644 10.134 1.00 95.31 170 GLU A C 1
ATOM 1275 O O . GLU A 1 170 ? 10.303 8.411 10.187 1.00 95.31 170 GLU A O 1
ATOM 1280 N N . ARG A 1 171 ? 9.347 10.374 10.704 1.00 97.19 171 ARG A N 1
ATOM 1281 C CA . ARG A 1 171 ? 8.202 9.755 11.374 1.00 97.19 171 ARG A CA 1
ATOM 1282 C C . ARG A 1 171 ? 7.321 9.043 10.359 1.00 97.19 171 ARG A C 1
ATOM 1284 O O . ARG A 1 171 ? 6.823 7.962 10.663 1.00 97.19 171 ARG A O 1
ATOM 1291 N N . PHE A 1 172 ? 7.167 9.618 9.170 1.00 96.88 172 PHE A N 1
ATOM 1292 C CA . PHE A 1 172 ? 6.454 9.010 8.059 1.00 96.88 172 PHE A CA 1
ATOM 1293 C C . PHE A 1 172 ? 7.120 7.699 7.636 1.00 96.88 172 PHE A C 1
ATOM 1295 O O . PHE A 1 172 ? 6.450 6.668 7.617 1.00 96.88 172 PHE A O 1
ATOM 1302 N N . ALA A 1 173 ? 8.438 7.699 7.411 1.00 94.50 173 ALA A N 1
ATOM 1303 C CA . ALA A 1 173 ? 9.188 6.498 7.047 1.00 94.50 173 ALA A CA 1
ATOM 1304 C C . ALA A 1 173 ? 9.055 5.381 8.101 1.00 94.50 173 ALA A C 1
ATOM 1306 O O . ALA A 1 173 ? 8.754 4.235 7.757 1.00 94.50 173 ALA A O 1
ATOM 1307 N N . ARG A 1 174 ? 9.187 5.721 9.393 1.00 95.06 174 ARG A N 1
ATOM 1308 C CA . ARG A 1 174 ? 8.987 4.768 10.500 1.00 95.06 174 ARG A CA 1
ATOM 1309 C C . ARG A 1 174 ? 7.552 4.241 10.561 1.00 95.06 174 ARG A C 1
ATOM 1311 O O . ARG A 1 174 ? 7.347 3.045 10.748 1.00 95.06 174 ARG A O 1
ATOM 1318 N N . ALA A 1 175 ? 6.554 5.110 10.405 1.00 97.12 175 ALA A N 1
ATOM 1319 C CA . ALA A 1 175 ? 5.148 4.711 10.426 1.00 97.12 175 ALA A CA 1
ATOM 1320 C C . ALA A 1 175 ? 4.800 3.790 9.245 1.00 97.12 175 ALA A C 1
ATOM 1322 O O . ALA A 1 175 ? 4.097 2.798 9.434 1.00 97.12 175 ALA A O 1
ATOM 1323 N N . GLU A 1 176 ? 5.327 4.079 8.052 1.00 95.00 176 GLU A N 1
ATOM 1324 C CA . GLU A 1 176 ? 5.179 3.252 6.851 1.00 95.00 176 GLU A CA 1
ATOM 1325 C C . GLU A 1 176 ? 5.778 1.855 7.055 1.00 95.00 176 GLU A C 1
ATOM 1327 O O . GLU A 1 176 ? 5.175 0.841 6.702 1.00 95.00 176 GLU A O 1
ATOM 1332 N N . GLU A 1 177 ? 6.948 1.781 7.691 1.00 91.69 177 GLU A N 1
ATOM 1333 C CA . GLU A 1 177 ? 7.586 0.513 8.031 1.00 91.69 177 GLU A CA 1
ATOM 1334 C C . GLU A 1 177 ? 6.788 -0.285 9.075 1.00 91.69 177 GLU A C 1
ATOM 1336 O O . GLU A 1 177 ? 6.641 -1.502 8.945 1.00 91.69 177 GLU A O 1
ATOM 1341 N N . VAL A 1 178 ? 6.240 0.377 10.099 1.00 94.88 178 VAL A N 1
ATOM 1342 C CA . VAL A 1 178 ? 5.372 -0.265 11.101 1.00 94.88 178 VAL A CA 1
ATOM 1343 C C . VAL A 1 178 ? 4.096 -0.793 10.451 1.00 94.88 178 VAL A C 1
ATOM 1345 O O . VAL A 1 178 ? 3.725 -1.944 10.684 1.00 94.88 178 VAL A O 1
ATOM 1348 N N . PHE A 1 179 ? 3.452 0.011 9.602 1.00 95.44 179 PHE A N 1
ATOM 1349 C CA . PHE A 1 179 ? 2.289 -0.411 8.828 1.00 95.44 179 PHE A CA 1
ATOM 1350 C C . PHE A 1 179 ? 2.610 -1.633 7.967 1.00 95.44 179 PHE A C 1
ATOM 1352 O O . PHE A 1 179 ? 1.879 -2.622 8.000 1.00 95.44 179 PHE A O 1
ATOM 1359 N N . TRP A 1 180 ? 3.737 -1.605 7.258 1.00 90.56 180 TRP A N 1
ATOM 1360 C CA . TRP A 1 180 ? 4.189 -2.725 6.445 1.00 90.56 180 TRP A CA 1
ATOM 1361 C C . TRP A 1 180 ? 4.405 -3.997 7.263 1.00 90.56 180 TRP A C 1
ATOM 1363 O O . TRP A 1 180 ? 3.881 -5.052 6.910 1.00 90.56 180 TRP A O 1
ATOM 1373 N N . LYS A 1 181 ? 5.116 -3.892 8.391 1.00 89.94 181 LYS A N 1
ATOM 1374 C CA . LYS A 1 181 ? 5.341 -5.004 9.325 1.00 89.94 181 LYS A CA 1
ATOM 1375 C C . LYS A 1 181 ? 4.030 -5.584 9.850 1.00 89.94 181 LYS A C 1
ATOM 1377 O O . LYS A 1 181 ? 3.959 -6.795 10.037 1.00 89.94 181 LYS A O 1
ATOM 1382 N N . GLN A 1 182 ? 3.019 -4.751 10.094 1.00 92.75 182 GLN A N 1
ATOM 1383 C CA . GLN A 1 182 ? 1.697 -5.212 10.514 1.00 92.75 182 GLN A CA 1
ATOM 1384 C C . GLN A 1 182 ? 0.967 -5.924 9.372 1.00 92.75 182 GLN A C 1
ATOM 1386 O O . GLN A 1 182 ? 0.413 -6.998 9.582 1.00 92.75 182 GLN A O 1
ATOM 1391 N N . TRP A 1 183 ? 1.002 -5.362 8.162 1.00 88.81 183 TRP A N 1
ATOM 1392 C CA . TRP A 1 183 ? 0.345 -5.939 6.991 1.00 88.81 183 TRP A CA 1
ATOM 1393 C C . TRP A 1 183 ? 0.892 -7.332 6.662 1.00 88.81 183 TRP A C 1
ATOM 1395 O O . TRP A 1 183 ? 0.123 -8.285 6.567 1.00 88.81 183 TRP A O 1
ATOM 1405 N N . ILE A 1 184 ? 2.212 -7.494 6.548 1.00 83.88 184 ILE A N 1
ATOM 1406 C CA . ILE A 1 184 ? 2.807 -8.794 6.187 1.00 83.88 184 ILE A CA 1
ATOM 1407 C C . ILE A 1 184 ? 2.606 -9.875 7.260 1.00 83.88 184 ILE A C 1
ATOM 1409 O O . ILE A 1 184 ? 2.770 -11.058 6.975 1.00 83.88 184 ILE A O 1
ATOM 1413 N N . LYS A 1 185 ? 2.272 -9.475 8.493 1.00 86.62 185 LYS A N 1
ATOM 1414 C CA . LYS A 1 185 ? 1.992 -10.376 9.618 1.00 86.62 185 LYS A CA 1
ATOM 1415 C C . LYS A 1 185 ? 0.511 -10.709 9.775 1.00 86.62 185 LYS A C 1
ATOM 1417 O O . LYS A 1 185 ? 0.183 -11.478 10.678 1.00 86.62 185 LYS A O 1
ATOM 1422 N N . LEU A 1 186 ? -0.368 -10.143 8.946 1.00 85.62 186 LEU A N 1
ATOM 1423 C CA . LEU A 1 186 ? -1.782 -10.484 9.004 1.00 85.62 186 LEU A CA 1
ATOM 1424 C C . LEU A 1 186 ? -1.984 -11.994 8.770 1.00 85.62 186 LEU A C 1
ATOM 1426 O O . LEU A 1 186 ? -1.368 -12.565 7.863 1.00 85.62 186 LEU A O 1
ATOM 1430 N N . PRO A 1 187 ? -2.868 -12.642 9.546 1.00 88.12 187 PRO A N 1
ATOM 1431 C CA . PRO A 1 187 ? -3.460 -13.922 9.195 1.00 88.12 187 PRO A CA 1
ATOM 1432 C C . PRO A 1 187 ? -3.961 -13.939 7.747 1.00 88.12 187 PRO A C 1
ATOM 1434 O O . PRO A 1 187 ? -4.522 -12.957 7.264 1.00 88.12 187 PRO A O 1
ATOM 1437 N N . ALA A 1 188 ? -3.816 -15.079 7.067 1.00 84.00 188 ALA A N 1
ATOM 1438 C CA . ALA A 1 188 ? -4.176 -15.214 5.652 1.00 84.00 188 ALA A CA 1
ATOM 1439 C C . ALA A 1 188 ? -5.621 -14.772 5.352 1.00 84.00 188 ALA A C 1
ATOM 1441 O O . ALA A 1 188 ? -5.850 -14.032 4.402 1.00 84.00 188 ALA A O 1
ATOM 1442 N N . GLN A 1 189 ? -6.576 -15.145 6.210 1.00 88.06 189 GLN A N 1
ATOM 1443 C CA . GLN A 1 189 ? -7.979 -14.750 6.061 1.00 88.06 189 GLN A CA 1
ATOM 1444 C C . GLN A 1 189 ? -8.167 -13.223 6.074 1.00 88.06 189 GLN A C 1
ATOM 1446 O O . GLN A 1 189 ? -8.881 -12.666 5.249 1.00 88.06 189 GLN A O 1
ATOM 1451 N N . GLU A 1 190 ? -7.514 -12.528 6.998 1.00 91.06 190 GLU A N 1
ATOM 1452 C CA . GLU A 1 190 ? -7.632 -11.074 7.123 1.00 91.06 190 GLU A CA 1
ATOM 1453 C C . GLU A 1 190 ? -6.887 -10.346 6.010 1.00 91.06 190 GLU A C 1
ATOM 1455 O O . GLU A 1 190 ? -7.299 -9.279 5.553 1.00 91.06 190 GLU A O 1
ATOM 1460 N N . TRP A 1 191 ? -5.790 -10.939 5.547 1.00 87.56 191 TRP A N 1
A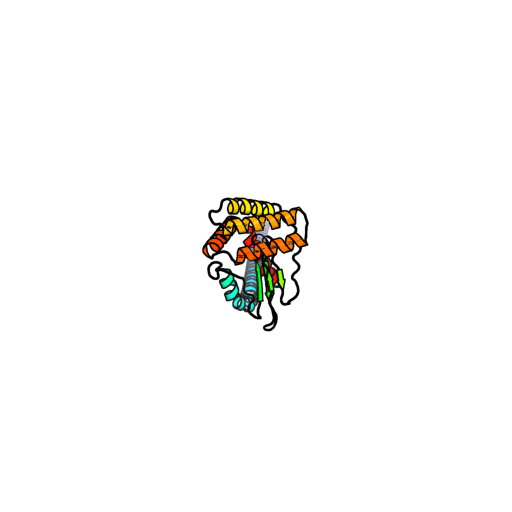TOM 1461 C CA . TRP A 1 191 ? -5.092 -10.467 4.368 1.00 87.56 191 TRP A CA 1
ATOM 1462 C C . TRP A 1 191 ? -6.009 -10.515 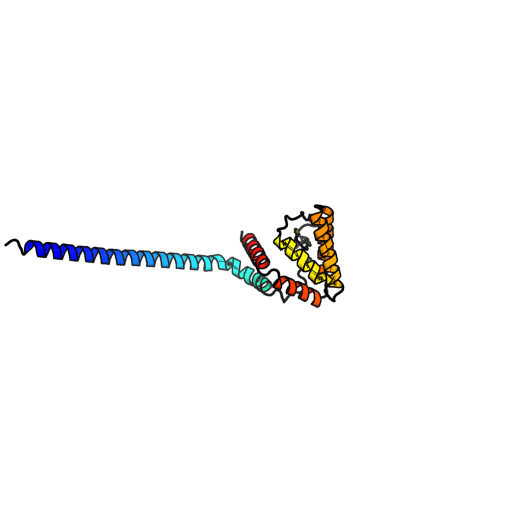3.137 1.00 87.56 191 TRP A C 1
ATOM 1464 O O . TRP A 1 191 ? -6.100 -9.520 2.414 1.00 87.56 191 TRP A O 1
ATOM 1474 N N . ASP A 1 192 ? -6.752 -11.610 2.943 1.00 84.25 192 ASP A N 1
ATOM 1475 C CA . ASP A 1 192 ? -7.740 -11.739 1.864 1.00 84.25 192 ASP A CA 1
ATOM 1476 C C . ASP A 1 192 ? -8.851 -10.685 1.972 1.00 84.25 192 ASP A C 1
ATOM 1478 O O . ASP A 1 192 ? -9.235 -10.083 0.965 1.00 84.25 192 ASP A O 1
ATOM 1482 N N . GLU A 1 193 ? -9.324 -10.392 3.184 1.00 91.56 193 GLU A N 1
ATOM 1483 C CA . GLU A 1 193 ? -10.318 -9.341 3.431 1.00 91.56 193 GLU A CA 1
ATOM 1484 C C . GLU A 1 193 ? -9.784 -7.946 3.062 1.00 91.56 193 GLU A C 1
ATOM 1486 O O . GLU A 1 193 ? -10.471 -7.178 2.379 1.00 91.56 193 GLU A O 1
ATOM 1491 N N . VAL A 1 194 ? -8.535 -7.624 3.424 1.00 90.12 194 VAL A N 1
ATOM 1492 C CA . VAL A 1 194 ? -7.870 -6.373 3.011 1.00 90.12 194 VAL A CA 1
ATOM 1493 C C . VAL A 1 194 ? -7.735 -6.305 1.487 1.00 90.12 194 VAL A C 1
ATOM 1495 O O . VAL A 1 194 ? -8.006 -5.258 0.890 1.00 90.12 194 VAL A O 1
ATOM 1498 N N . GLN A 1 195 ? -7.366 -7.405 0.823 1.00 83.69 195 GLN A N 1
ATOM 1499 C CA . GLN A 1 195 ? -7.287 -7.449 -0.641 1.00 83.69 195 GLN A CA 1
ATOM 1500 C C . GLN A 1 195 ? -8.655 -7.289 -1.301 1.00 83.69 195 GLN A C 1
ATOM 1502 O O . GLN A 1 195 ? -8.777 -6.592 -2.312 1.00 83.69 195 GLN A O 1
ATOM 1507 N N . GLN A 1 196 ? -9.697 -7.907 -0.752 1.00 86.06 196 GLN A N 1
ATOM 1508 C CA . GLN A 1 196 ? -11.057 -7.761 -1.254 1.00 86.06 196 GLN A CA 1
ATOM 1509 C C . GLN A 1 196 ? -11.535 -6.316 -1.10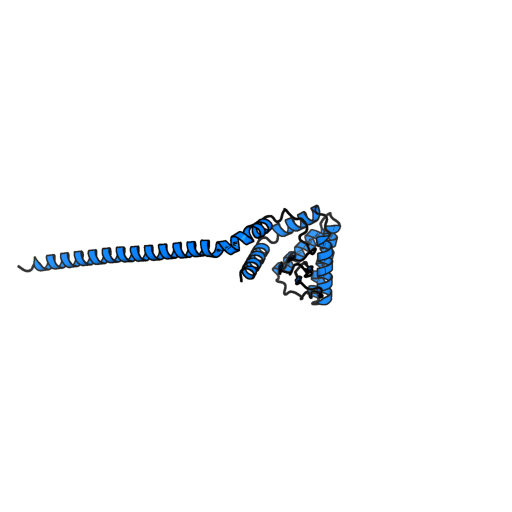9 1.00 86.06 196 GLN A C 1
ATOM 1511 O O . GLN A 1 196 ? -12.048 -5.744 -2.076 1.00 86.06 196 GLN A O 1
ATOM 1516 N N . TRP A 1 197 ? -11.297 -5.698 0.051 1.00 89.88 197 TRP A N 1
ATOM 1517 C CA . TRP A 1 197 ? -11.582 -4.284 0.273 1.00 89.88 197 TRP A CA 1
ATOM 1518 C C . TRP A 1 197 ? -10.860 -3.416 -0.763 1.00 89.88 197 TRP A C 1
ATOM 1520 O O . TRP A 1 197 ? -11.477 -2.576 -1.423 1.00 89.88 197 TRP A O 1
ATOM 1530 N N . ARG A 1 198 ? -9.567 -3.677 -0.988 1.00 85.31 198 ARG A N 1
ATOM 1531 C CA . ARG A 1 198 ? -8.744 -2.960 -1.968 1.00 85.31 198 ARG A CA 1
ATOM 1532 C C . ARG A 1 198 ? -9.298 -3.085 -3.388 1.00 85.31 198 ARG A C 1
ATOM 1534 O O . ARG A 1 198 ? -9.444 -2.074 -4.071 1.00 85.31 198 ARG A O 1
ATOM 1541 N N . LYS A 1 199 ? -9.660 -4.295 -3.828 1.00 78.50 199 LYS A N 1
ATOM 1542 C CA . LYS A 1 199 ? -10.249 -4.547 -5.158 1.00 78.50 199 LYS A CA 1
ATOM 1543 C C . LYS A 1 199 ? -11.551 -3.770 -5.371 1.00 78.50 199 LYS A C 1
ATOM 1545 O O . LYS A 1 199 ? -11.793 -3.283 -6.471 1.00 78.50 199 LYS A O 1
ATOM 1550 N N . GLN A 1 200 ? -12.369 -3.632 -4.328 1.00 84.75 200 GLN A N 1
ATOM 1551 C CA . GLN A 1 200 ? -13.642 -2.909 -4.394 1.00 84.75 200 GLN A CA 1
ATOM 1552 C C . GLN A 1 200 ? -13.461 -1.386 -4.490 1.00 84.75 200 GLN A C 1
ATOM 1554 O O . GLN A 1 200 ? -14.213 -0.730 -5.206 1.00 84.75 200 GLN A O 1
ATOM 1559 N N . HIS A 1 201 ? -12.463 -0.822 -3.803 1.00 82.38 201 HIS A N 1
ATOM 1560 C CA . HIS A 1 201 ? -12.313 0.635 -3.660 1.00 82.38 201 HIS A CA 1
ATOM 1561 C C . HIS A 1 201 ? -11.253 1.243 -4.592 1.00 82.38 201 HIS A C 1
ATOM 1563 O O . HIS A 1 201 ? -11.263 2.447 -4.849 1.00 82.38 201 HIS A O 1
ATOM 1569 N N . ILE A 1 202 ? -10.355 0.421 -5.145 1.00 72.06 202 ILE A N 1
ATOM 1570 C CA . ILE A 1 202 ? -9.214 0.856 -5.962 1.00 72.06 202 ILE A CA 1
ATOM 1571 C C . ILE A 1 202 ? -9.188 0.213 -7.375 1.00 72.06 202 ILE A C 1
ATOM 1573 O O . ILE A 1 202 ? -8.107 -0.110 -7.863 1.00 72.06 202 ILE A O 1
ATOM 1577 N N . PRO A 1 203 ? -10.312 0.030 -8.113 1.00 58.53 203 PRO A N 1
ATOM 1578 C CA . PRO A 1 203 ? -10.255 -0.674 -9.403 1.00 58.53 203 PRO A CA 1
ATOM 1579 C C . PRO A 1 203 ? -9.420 0.036 -10.485 1.00 58.53 203 PRO A C 1
ATOM 1581 O O . PRO A 1 203 ? -8.839 -0.623 -11.343 1.00 58.53 203 PRO A O 1
ATOM 1584 N N . ALA A 1 204 ? -9.389 1.376 -10.481 1.00 54.41 204 ALA A N 1
ATOM 1585 C CA . ALA A 1 204 ? -8.781 2.177 -11.552 1.00 54.41 204 ALA A CA 1
ATOM 1586 C C . ALA A 1 204 ? -7.295 2.492 -11.311 1.00 54.41 204 ALA A C 1
ATOM 1588 O O . ALA A 1 204 ? -6.478 2.309 -12.206 1.00 54.41 204 ALA A O 1
ATOM 1589 N N . LEU A 1 205 ? -6.930 2.883 -10.082 1.00 51.69 205 LEU A N 1
ATOM 1590 C CA . LEU A 1 205 ? -5.538 3.209 -9.733 1.00 51.69 205 LEU A CA 1
ATOM 1591 C C . LEU A 1 205 ? -4.627 1.977 -9.825 1.00 51.69 205 LEU A C 1
ATOM 1593 O O . LEU A 1 205 ? -3.460 2.101 -10.170 1.00 51.69 205 LEU A O 1
ATOM 1597 N N . TRP A 1 206 ? -5.170 0.784 -9.554 1.00 51.28 206 TRP A N 1
ATOM 1598 C CA . TRP A 1 206 ? -4.429 -0.470 -9.681 1.00 51.28 206 TRP A CA 1
ATOM 1599 C C . TRP A 1 206 ? -4.085 -0.784 -11.139 1.00 51.28 206 TRP A C 1
ATOM 1601 O O . TRP A 1 206 ? -2.970 -1.202 -11.423 1.00 51.28 206 TRP A O 1
ATOM 1611 N N . LYS A 1 207 ? -5.012 -0.520 -12.071 1.00 50.25 207 LYS A N 1
ATOM 1612 C CA . LYS A 1 207 ? -4.771 -0.696 -13.508 1.00 50.25 207 LYS A CA 1
ATOM 1613 C C . LYS A 1 207 ? -3.764 0.319 -14.035 1.00 50.25 207 LYS A C 1
ATOM 1615 O O . LYS A 1 207 ? -2.852 -0.074 -14.739 1.00 50.25 207 LYS A O 1
ATOM 1620 N N . GLU A 1 208 ? -3.894 1.590 -13.669 1.00 54.31 208 GLU A N 1
ATOM 1621 C CA . GLU A 1 208 ? -2.984 2.650 -14.129 1.00 54.31 208 GLU A CA 1
ATOM 1622 C C . GLU A 1 208 ? -1.555 2.467 -13.599 1.00 54.31 208 GLU A C 1
ATOM 1624 O O . GLU A 1 208 ? -0.604 2.578 -14.366 1.00 54.31 208 GLU A O 1
ATOM 1629 N N . ALA A 1 209 ? -1.393 2.139 -12.312 1.00 53.28 209 ALA A N 1
ATOM 1630 C CA . ALA A 1 209 ? -0.075 1.886 -11.728 1.00 53.28 209 ALA A CA 1
ATOM 1631 C C . ALA A 1 209 ? 0.578 0.620 -12.302 1.00 53.28 209 ALA A C 1
ATOM 1633 O O . ALA A 1 209 ? 1.782 0.608 -12.537 1.00 53.28 209 ALA A O 1
ATOM 1634 N N . LEU A 1 210 ? -0.214 -0.428 -12.558 1.00 50.84 210 LEU A N 1
ATOM 1635 C CA . LEU A 1 210 ? 0.261 -1.646 -13.210 1.00 50.84 210 LEU A CA 1
ATOM 1636 C C . LEU A 1 210 ? 0.674 -1.386 -14.662 1.00 50.84 210 LEU A C 1
ATOM 1638 O O . LEU A 1 210 ? 1.726 -1.851 -15.075 1.00 50.84 210 LEU A O 1
ATOM 1642 N N . ILE A 1 211 ? -0.132 -0.634 -15.419 1.00 54.22 211 ILE A N 1
ATOM 1643 C CA . ILE A 1 211 ? 0.180 -0.257 -16.805 1.00 54.22 211 ILE A CA 1
ATOM 1644 C C . ILE A 1 211 ? 1.480 0.544 -16.850 1.00 54.22 211 ILE A C 1
ATOM 1646 O O . ILE A 1 211 ? 2.363 0.193 -17.619 1.00 54.22 211 ILE A O 1
ATOM 1650 N N . ARG A 1 212 ? 1.648 1.544 -15.978 1.00 54.97 212 ARG A N 1
ATOM 1651 C CA . ARG A 1 212 ? 2.881 2.340 -15.938 1.00 54.97 212 ARG A CA 1
ATOM 1652 C C . ARG A 1 212 ? 4.107 1.506 -15.561 1.00 54.97 212 ARG A C 1
ATOM 1654 O O . ARG A 1 212 ? 5.146 1.637 -16.187 1.00 54.97 212 ARG A O 1
ATOM 1661 N N . ALA A 1 213 ? 3.977 0.615 -14.577 1.00 51.50 213 ALA A N 1
ATOM 1662 C CA . ALA A 1 213 ? 5.065 -0.290 -14.206 1.00 51.50 213 ALA A CA 1
ATOM 1663 C C . ALA A 1 213 ? 5.426 -1.268 -15.341 1.00 51.50 213 ALA A C 1
ATOM 1665 O O . ALA A 1 213 ? 6.584 -1.648 -15.475 1.00 51.50 213 ALA A O 1
ATOM 1666 N N . LEU A 1 214 ? 4.444 -1.680 -16.151 1.00 49.88 214 LEU A N 1
ATOM 1667 C CA . LEU A 1 214 ? 4.680 -2.481 -17.353 1.00 49.88 214 LEU A CA 1
ATOM 1668 C C . LEU A 1 214 ? 5.385 -1.668 -18.444 1.00 49.88 214 LEU A C 1
ATOM 1670 O O . LEU A 1 214 ? 6.293 -2.194 -19.072 1.00 49.88 214 LEU A O 1
ATOM 1674 N N . GLU A 1 215 ? 4.996 -0.408 -18.652 1.00 53.78 215 GLU A N 1
ATOM 1675 C CA . GLU A 1 215 ? 5.651 0.504 -19.600 1.00 53.78 215 GLU A CA 1
ATOM 1676 C C . GLU A 1 215 ? 7.122 0.737 -19.221 1.00 53.78 215 GLU A C 1
ATOM 1678 O O . GLU A 1 215 ? 7.997 0.546 -20.057 1.00 53.78 215 GLU A O 1
ATOM 1683 N N . GLU A 1 216 ? 7.409 1.037 -17.951 1.00 50.59 216 GLU A N 1
ATOM 1684 C CA . GLU A 1 216 ? 8.776 1.252 -17.443 1.00 50.59 216 GLU A CA 1
ATOM 1685 C C . GLU A 1 216 ? 9.658 -0.005 -17.524 1.00 50.59 216 GLU A C 1
ATOM 1687 O O . GLU A 1 216 ? 10.866 0.102 -17.686 1.00 50.59 216 GLU A O 1
ATOM 1692 N N . ALA A 1 217 ? 9.078 -1.204 -17.410 1.00 46.03 217 ALA A N 1
ATOM 1693 C CA . ALA A 1 217 ? 9.821 -2.460 -17.536 1.00 46.03 217 ALA A CA 1
ATOM 1694 C C . ALA A 1 217 ? 10.099 -2.868 -18.997 1.00 46.03 217 ALA A C 1
ATOM 1696 O O . ALA A 1 217 ? 10.851 -3.817 -19.230 1.00 46.03 217 ALA A O 1
ATOM 1697 N N . MET A 1 218 ? 9.451 -2.212 -19.965 1.00 46.28 218 MET A N 1
ATOM 1698 C CA . MET A 1 218 ? 9.635 -2.448 -21.401 1.00 46.28 218 MET A CA 1
ATOM 1699 C C . MET A 1 218 ? 10.666 -1.510 -22.047 1.00 46.28 218 MET A C 1
ATOM 1701 O O . MET A 1 218 ? 11.092 -1.795 -23.169 1.00 46.28 218 MET A O 1
ATOM 1705 N N . GLU A 1 219 ? 11.028 -0.413 -21.376 1.00 47.88 219 GLU A N 1
ATOM 1706 C CA . GLU A 1 219 ? 12.082 0.535 -21.779 1.00 47.88 219 GLU A CA 1
ATOM 1707 C C . GLU A 1 219 ? 13.479 0.066 -21.341 1.00 47.88 219 GLU A C 1
ATOM 1709 O O . GLU A 1 219 ? 14.423 0.247 -22.148 1.00 47.88 219 GLU A O 1
#

pLDDT: mean 73.31, std 19.52, range [37.78, 98.5]

Secondary structure (DSSP, 8-state):
--HHHHHHHHHHHHHHHHHHHHHHHHHHHHHHHHHHHHHHHHHHHHHHHSHHHHHHHHHHHHHHT-TTS-S-----SSSSEEEEEBSSS-EEEEE--TTS--EEE-BSS--EEESSSS----------HHHHHHHHHHHHHHHH-S-HHHHHHHHHHHHHHHHHHTT-HHHHHHHHHHHHHHHHTS-HHHHHHHHHHHHHH-HHHHHHHHHHHHHHHH-

Sequence (219 aa):
MVGMATGLVEILVVAFLLLVIVGLVVAVTLVAAAVSVVAILVVAILMVGGTGVLVGMLPEIMDWANPLNKPQSFWQVSGAAARAQALFGSWCQAGCEEEAQSRALGGLFTSVCSCSQEEMERPLPSLTEKQLKLAREFLRWTRQHPSLEIRQLGQAAAEVLRAWEAQEQERFARAEEVFWKQWIKLPAQEWDEVQQWRKQHIPALWKEALIRALEEAME

=== Feature glossary ===
A reading guide for the features in this record.

Start from the sequence.

  · Sequence gives the chain of amino acids in standard one-letter code (A=alanine, C=cysteine, …, Y=tyrosine), read N→C. It is the only feature that is directly encoded by the gene; all structural features are derived from the folded form of this sequence.

Fold it, and you get atomic coordinates and the backbone conformation that goes with them.

  · The mmCIF table is the protein's shape written out atom by atom. For each backbone N, Cα, C, and carbonyl O, it records an (x, y, z) coordinate triple in Å plus the residue type, chain letter, and residue number.

  · Backbone dihedral angles. Every residue except chain termini has a φ (preceding-C → N → Cα → C) and a ψ (N → Cα → C → next-N). They are reported in degrees following the IUPAC sign convention. Secondary structure is essentially a statement about which (φ, ψ) basin each residue occupies.

  · DSSP 8-state secondary structure assigns each residue one of H (α-helix), G (3₁₀-helix), I (π-helix), E (extended β-strand), B (isolated β-bridge), T (hydrogen-bonded turn), S (bend), or '-' (coil). The assignment is computed from backbone hydrogen-bond geometry via the Kabsch–Sander algorithm.

  · P-SEA three-state annotation labels each residue as helix, strand, or coil based purely on the geometry of the Cα trace. It serves as a fallback when the full backbone (and thus DSSP) is unavailable.

Summarize the fold with a handful of shape descriptors and a per-residue structural alphabet.

  · Radius of gyration (Rg) is the root-mean-square distance of Cα atoms from their centroid — a single number for overall size and compactness. A globular domain of N residues has Rg ≈ 2.2·N^0.38 Å; an extended or disordered chain has a much larger Rg. The Cα contact count is the number of residue pairs whose Cα atoms are within 8 Å and are more than four positions apart in sequence — a standard proxy for tertiary packing density. The bounding box is the smallest axis-aligned box enclosing all Cα atoms.

  · Foldseek's 3Di representation compresses backbone geometry into a per-residue letter drawn from a learned twenty-state alphabet. It captures the tertiary interaction pattern around each residue — which residues are packed against it in space, regardless of where they are in sequence.

  · Accessible surface area quantifies burial. A residue with SASA near zero is packed into the hydrophobic core; one with SASA >100 Å² sits on the surface. Computed here via the Shrake–Rupley numerical algorithm with a 1.4 Å probe.

Ask how reliable the model is.

  · For AlphaFold models, the B-factor field carries pLDDT — the model's own estimate of local accuracy on a 0–100 scale. Regions with pLDDT<50 should be treated as essentially unmodeled; they often correspond to intrinsically disordered segments.

  · For experimental (PDB) structures, the B-factor (temperature factor) quantifies the positional spread of each atom in the crystal — a combination of thermal vibration and static disorder — in units of Å². High B-factors mark flexible loops or poorly resolved regions; low B-factors mark the rigid, well-ordered core.

  · PAE(i, j) answers: if I align the predicted and true structures on residue i, how far off (in Å) do I expect residue j to be? A block-diagonal PAE matrix with low values on the blocks and high values off-diagonal is the signature of a multi-domain protein with confidently predicted domains but uncertain inter-domain orientation.

Place it in context: what it resembles, what it is annotated as, and how it looks.

  · Structural nearest neighbors (via Foldseek easy-search vs the PDB). Reported per hit: target PDB id, E-value, and alignment TM-score. A TM-score above ~0.5 is the conventional threshold for 'same fold'.

  · Functional annotations link the protein to curated databases. InterPro entries identify conserved domains and families by matching the sequence against member-database signatures (Pfam, PROSITE, CDD, …). Gene Ontology (GO) terms describe molecular function, biological process, and cellular component in a controlled vocabulary. CATH places the structure in a hierarchical fold classification (Class/Architecture/Topology/Homologous-superfamily). The organism is the source species.

  · Plot images: a contact map (which residues are close in 3D, as an N×N binary image), a Ramachandran scatter (backbone torsion angles, revealing secondary-structure composition at a glance), and — for AlphaFold structures — a PAE heatmap (pairwise prediction confidence).

  · Structure images are PyMOL renders from six orthogonal camera directions. Cartoon representation draws helices as coils and strands as arrows; sticks shows the backbone as bonds; surface shows the solvent-excluded envelope. Rainbow coloring maps sequence position to hue (blue→red, N→C); chain coloring assigns a distinct color per polypeptide.